Protein AF-A0A257LX05-F1 (afdb_monomer)

Structure (mmCIF, N/CA/C/O backbone):
data_AF-A0A257LX05-F1
#
_entry.id   AF-A0A257LX05-F1
#
loop_
_atom_site.group_PDB
_atom_site.id
_atom_site.type_symbol
_atom_site.label_atom_id
_atom_site.label_alt_id
_atom_site.label_comp_id
_atom_site.label_asym_id
_atom_site.label_entity_id
_atom_site.label_seq_id
_atom_site.pdbx_PDB_ins_code
_atom_site.Cartn_x
_atom_site.Cartn_y
_atom_site.Cartn_z
_atom_site.occupancy
_atom_site.B_iso_or_equiv
_atom_site.auth_seq_id
_atom_site.auth_comp_id
_atom_site.auth_asym_id
_atom_site.auth_atom_id
_atom_site.pdbx_PDB_model_num
ATOM 1 N N . MET A 1 1 ? 20.270 -50.613 29.663 1.00 41.19 1 MET A N 1
ATOM 2 C CA . MET A 1 1 ? 21.199 -49.608 30.219 1.00 41.19 1 MET A CA 1
ATOM 3 C C . MET A 1 1 ? 20.550 -48.246 30.084 1.00 41.19 1 MET A C 1
ATOM 5 O O . MET A 1 1 ? 20.185 -47.860 28.985 1.00 41.19 1 MET A O 1
ATOM 9 N N . LYS A 1 2 ? 20.303 -47.607 31.228 1.00 46.62 2 LYS A N 1
ATOM 10 C CA . LYS A 1 2 ? 19.736 -46.266 31.380 1.00 46.62 2 LYS A CA 1
ATOM 11 C C . LYS A 1 2 ? 20.895 -45.269 31.379 1.00 46.62 2 LYS A C 1
ATOM 13 O O . LYS A 1 2 ? 21.840 -45.522 32.116 1.00 46.62 2 LYS A O 1
ATOM 18 N N . ALA A 1 3 ? 20.802 -44.187 30.609 1.00 46.56 3 ALA A N 1
ATOM 19 C CA . ALA A 1 3 ? 21.342 -42.853 30.913 1.00 46.56 3 ALA A CA 1
ATOM 20 C C . ALA A 1 3 ? 21.437 -42.035 29.620 1.00 46.56 3 ALA A C 1
ATOM 22 O O . ALA A 1 3 ? 22.198 -42.409 28.731 1.00 46.56 3 ALA A O 1
ATOM 23 N N . ARG A 1 4 ? 20.679 -40.932 29.562 1.00 47.31 4 ARG A N 1
ATOM 24 C CA . ARG A 1 4 ? 20.999 -39.620 28.948 1.00 47.31 4 ARG A CA 1
ATOM 25 C C . ARG A 1 4 ? 19.703 -38.841 28.694 1.00 47.31 4 ARG A C 1
ATOM 27 O O . ARG A 1 4 ? 19.343 -38.513 27.576 1.00 47.31 4 ARG A O 1
ATOM 34 N N . ALA A 1 5 ? 18.994 -38.578 29.785 1.00 49.16 5 ALA A N 1
ATOM 35 C CA . ALA A 1 5 ? 18.193 -37.373 29.947 1.00 49.16 5 ALA A CA 1
ATOM 36 C C . ALA A 1 5 ? 18.991 -36.480 30.909 1.00 49.16 5 ALA A C 1
ATOM 38 O O . ALA A 1 5 ? 19.731 -37.027 31.726 1.00 49.16 5 ALA A O 1
ATOM 39 N N . ILE A 1 6 ? 18.818 -35.160 30.843 1.00 51.47 6 ILE A N 1
ATOM 40 C CA . ILE A 1 6 ? 19.570 -34.116 31.570 1.00 51.47 6 ILE A CA 1
ATOM 41 C C . ILE A 1 6 ? 20.786 -33.617 30.782 1.00 51.47 6 ILE A C 1
ATOM 43 O O . ILE A 1 6 ? 21.916 -33.993 31.059 1.00 51.47 6 ILE A O 1
ATOM 47 N N . THR A 1 7 ? 20.548 -32.754 29.797 1.00 48.00 7 THR A N 1
ATOM 48 C CA . THR A 1 7 ? 21.334 -31.538 29.508 1.00 48.00 7 THR A CA 1
ATOM 49 C C . THR A 1 7 ? 20.535 -30.784 28.450 1.00 48.00 7 THR A C 1
ATOM 51 O O . THR A 1 7 ? 20.463 -31.278 27.340 1.00 48.00 7 THR A O 1
ATOM 54 N N . PHE A 1 8 ? 19.852 -29.702 28.834 1.00 43.59 8 PHE A N 1
ATOM 55 C CA . PHE A 1 8 ? 19.376 -28.549 28.029 1.00 43.59 8 PHE A CA 1
ATOM 56 C C . PHE A 1 8 ? 18.190 -27.883 28.746 1.00 43.59 8 PHE A C 1
ATOM 58 O O . PHE A 1 8 ? 17.107 -27.689 28.211 1.00 43.59 8 PHE A O 1
ATOM 65 N N . LEU A 1 9 ? 18.411 -27.557 30.021 1.00 43.50 9 LEU A N 1
ATOM 66 C CA . LEU A 1 9 ? 17.501 -26.777 30.858 1.00 43.50 9 LEU A CA 1
ATOM 67 C C . LEU A 1 9 ? 18.277 -25.534 31.310 1.00 43.50 9 LEU A C 1
ATOM 69 O O . LEU A 1 9 ? 18.550 -25.361 32.487 1.00 43.50 9 LEU A O 1
ATOM 73 N N . PHE A 1 10 ? 18.769 -24.754 30.342 1.00 46.12 10 PHE A N 1
ATOM 74 C CA . PHE A 1 10 ? 19.542 -23.527 30.571 1.00 46.12 10 PHE A CA 1
ATOM 75 C C . PHE A 1 10 ? 19.478 -22.610 29.339 1.00 46.12 10 PHE A C 1
ATOM 77 O O . PHE A 1 10 ? 20.473 -22.380 28.659 1.00 46.12 10 PHE A O 1
ATOM 84 N N . THR A 1 11 ? 18.291 -22.099 29.009 1.00 44.84 11 THR A N 1
ATOM 85 C CA . THR A 1 11 ? 18.150 -20.869 28.200 1.00 44.84 11 THR A CA 1
ATOM 86 C C . THR A 1 11 ? 16.766 -20.261 28.419 1.00 44.84 11 THR A C 1
ATOM 88 O O . THR A 1 11 ? 15.932 -20.175 27.530 1.00 44.84 11 THR A O 1
ATOM 91 N N . LEU A 1 12 ? 16.496 -19.871 29.664 1.00 49.12 12 LEU A N 1
ATOM 92 C CA . LEU A 1 12 ? 15.326 -19.080 30.027 1.00 49.12 12 LEU A CA 1
ATOM 93 C C . LEU A 1 12 ? 15.827 -17.883 30.832 1.00 49.12 12 LEU A C 1
ATOM 95 O O . LEU A 1 12 ? 15.975 -17.977 32.045 1.00 49.12 12 LEU A O 1
ATOM 99 N N . LEU A 1 13 ? 16.159 -16.789 30.139 1.00 46.22 13 LEU A N 1
ATOM 100 C CA . LEU A 1 13 ? 16.220 -15.451 30.735 1.00 46.22 13 LEU A CA 1
ATOM 101 C C . LEU A 1 13 ? 16.213 -14.354 29.651 1.00 46.22 13 LEU A C 1
ATOM 103 O O . LEU A 1 13 ? 17.131 -13.546 29.552 1.00 46.22 13 LEU A O 1
ATOM 107 N N . ILE A 1 14 ? 15.170 -14.317 28.814 1.00 50.59 14 ILE A N 1
ATOM 108 C CA . ILE A 1 14 ? 14.861 -13.092 28.063 1.00 50.59 14 ILE A CA 1
ATOM 109 C C . ILE A 1 14 ? 14.127 -12.179 29.039 1.00 50.59 14 ILE A C 1
ATOM 111 O O . ILE A 1 14 ? 13.041 -12.498 29.521 1.00 50.59 14 ILE A O 1
ATOM 115 N N . ALA A 1 15 ? 14.793 -11.088 29.403 1.00 51.81 15 ALA A N 1
ATOM 116 C CA . ALA A 1 15 ? 14.323 -10.109 30.360 1.00 51.81 15 ALA A CA 1
ATOM 117 C C . ALA A 1 15 ? 12.936 -9.585 29.963 1.00 51.81 15 ALA A C 1
ATOM 119 O O . ALA A 1 15 ? 12.786 -8.853 28.987 1.00 51.81 15 ALA A O 1
ATOM 120 N N . ALA A 1 16 ? 11.924 -9.928 30.759 1.00 51.75 16 ALA A N 1
ATOM 121 C CA . ALA A 1 16 ? 10.669 -9.199 30.793 1.00 51.75 16 ALA A CA 1
ATOM 122 C C . ALA A 1 16 ? 10.966 -7.805 31.357 1.00 51.75 16 ALA A C 1
ATOM 124 O O . ALA A 1 16 ? 10.865 -7.574 32.561 1.00 51.75 16 ALA A O 1
ATOM 125 N N . VAL A 1 17 ? 11.403 -6.881 30.500 1.00 60.38 17 VAL A N 1
ATOM 126 C CA . VAL A 1 17 ? 11.448 -5.466 30.862 1.00 60.38 17 VAL A CA 1
ATOM 127 C C . VAL A 1 17 ? 9.990 -5.046 31.038 1.00 60.38 17 VAL A C 1
ATOM 129 O O . VAL A 1 17 ? 9.225 -5.101 30.071 1.00 60.38 17 VAL A O 1
ATOM 132 N N . PRO A 1 18 ? 9.550 -4.688 32.256 1.00 70.38 18 PRO A N 1
ATOM 133 C CA . PRO A 1 18 ? 8.169 -4.299 32.470 1.00 70.38 18 PRO A CA 1
ATOM 134 C C . PRO A 1 18 ? 7.881 -3.086 31.586 1.00 70.38 18 PRO A C 1
ATOM 136 O O . PRO A 1 18 ? 8.592 -2.086 31.659 1.00 70.38 18 PRO A O 1
ATOM 139 N N . LEU A 1 19 ? 6.832 -3.165 30.762 1.00 59.72 19 LEU A N 1
ATOM 140 C CA . LEU A 1 19 ? 6.415 -2.109 29.827 1.00 59.72 19 LEU A CA 1
ATOM 141 C C . LEU A 1 19 ? 6.345 -0.718 30.489 1.00 59.72 19 LEU A C 1
ATOM 143 O O . LEU A 1 19 ? 6.595 0.288 29.834 1.00 59.72 19 LEU A O 1
ATOM 147 N N . GLY A 1 20 ? 6.098 -0.643 31.801 1.00 62.69 20 GLY A N 1
ATOM 148 C CA . GLY A 1 20 ? 6.140 0.607 32.566 1.00 62.69 20 GLY A CA 1
ATOM 149 C C . GLY A 1 20 ? 7.498 1.330 32.575 1.00 62.69 20 GLY A C 1
ATOM 150 O O . GLY A 1 20 ? 7.516 2.556 32.674 1.00 62.69 20 GLY A O 1
ATOM 151 N N . LEU A 1 21 ? 8.627 0.622 32.430 1.00 64.56 21 LEU A N 1
ATOM 152 C CA . LEU A 1 21 ? 9.955 1.245 32.346 1.00 64.56 21 LEU A CA 1
ATOM 153 C C . LEU A 1 21 ? 10.157 1.967 31.004 1.00 64.56 21 LEU A C 1
ATOM 155 O O . LEU A 1 21 ? 10.618 3.107 30.990 1.00 64.56 21 LEU A O 1
ATOM 159 N N . LEU A 1 22 ? 9.712 1.353 29.900 1.00 61.72 22 LEU A N 1
ATOM 160 C CA . LEU A 1 22 ? 9.780 1.936 28.551 1.00 61.72 22 LEU A CA 1
ATOM 161 C C . LEU A 1 22 ? 8.964 3.236 28.437 1.00 61.72 22 LEU A C 1
ATOM 163 O O . LEU A 1 22 ? 9.378 4.185 27.771 1.00 61.72 22 LEU A O 1
ATOM 167 N N . TRP A 1 23 ? 7.828 3.325 29.133 1.00 63.41 23 TRP A N 1
ATOM 168 C CA . TRP A 1 23 ? 7.015 4.546 29.162 1.00 63.41 23 TRP A CA 1
ATOM 169 C C . TRP A 1 23 ? 7.687 5.701 29.915 1.00 63.41 23 TRP A C 1
ATOM 171 O O . TRP A 1 23 ? 7.547 6.863 29.523 1.00 63.41 23 TRP A O 1
ATOM 181 N N . LYS A 1 24 ? 8.453 5.399 30.970 1.00 72.56 24 LYS A N 1
ATOM 182 C CA . LYS A 1 24 ? 9.144 6.414 31.778 1.00 72.56 24 LYS A CA 1
ATOM 183 C C . LYS A 1 24 ? 10.315 7.047 31.021 1.00 72.56 24 LYS A C 1
ATOM 185 O O . LYS A 1 24 ? 10.507 8.260 31.101 1.00 72.56 24 LYS A O 1
ATOM 190 N N . GLU A 1 25 ? 11.049 6.255 30.242 1.00 74.81 25 GLU A N 1
ATOM 191 C CA . GLU A 1 25 ? 12.141 6.758 29.400 1.00 74.81 25 GLU A CA 1
ATOM 192 C C . GLU A 1 25 ? 11.621 7.660 28.274 1.00 74.81 25 GLU A C 1
ATOM 194 O O . GLU A 1 25 ? 12.142 8.761 28.077 1.00 74.81 25 GLU A O 1
ATOM 199 N N . ASN A 1 26 ? 10.526 7.271 27.613 1.00 75.44 26 ASN A N 1
ATOM 200 C CA . ASN A 1 26 ? 9.935 8.052 26.522 1.00 75.44 26 ASN A CA 1
ATOM 201 C C . ASN A 1 26 ? 9.432 9.436 26.991 1.00 75.44 26 ASN A C 1
ATOM 203 O O . ASN A 1 26 ? 9.623 10.446 26.310 1.00 75.44 26 ASN A O 1
ATOM 207 N N . ALA A 1 27 ? 8.864 9.518 28.199 1.00 79.19 27 ALA A N 1
ATOM 208 C CA . ALA A 1 27 ? 8.468 10.793 28.799 1.00 79.19 27 ALA A CA 1
ATOM 209 C C . ALA A 1 27 ? 9.674 11.716 29.065 1.00 79.19 27 ALA A C 1
ATOM 211 O O . ALA A 1 27 ? 9.603 12.920 28.808 1.00 79.19 27 ALA A O 1
ATOM 212 N N . SER A 1 28 ? 10.798 11.156 29.528 1.00 85.00 28 SER A N 1
ATOM 213 C CA . SER A 1 28 ? 12.017 11.930 29.793 1.00 85.00 28 SER A CA 1
ATOM 214 C C . SER A 1 28 ? 12.667 12.473 28.516 1.00 85.00 28 SER A C 1
ATOM 216 O O . SER A 1 28 ? 13.067 13.637 28.487 1.00 85.00 28 SER A O 1
ATOM 218 N N . LEU A 1 29 ? 12.690 11.687 27.434 1.00 79.00 29 LEU A N 1
ATOM 219 C CA . LEU A 1 29 ? 13.205 12.119 26.130 1.00 79.00 29 LEU A CA 1
ATOM 220 C C . LEU A 1 29 ? 12.383 13.279 25.557 1.00 79.00 29 LEU A C 1
ATOM 222 O O . LEU A 1 29 ? 12.945 14.260 25.072 1.00 79.00 29 LEU A O 1
ATOM 226 N N . ARG A 1 30 ? 11.051 13.227 25.687 1.00 78.12 30 ARG A N 1
ATOM 227 C CA . ARG A 1 30 ? 10.165 14.331 25.277 1.00 78.12 30 ARG A CA 1
ATOM 228 C C . ARG A 1 30 ? 10.415 15.607 26.086 1.00 78.12 30 ARG A C 1
ATOM 230 O O . ARG A 1 30 ? 10.437 16.691 25.508 1.00 78.12 30 ARG A O 1
ATOM 237 N N . ALA A 1 31 ? 10.648 15.487 27.394 1.00 80.31 31 ALA A N 1
ATOM 238 C CA . ALA A 1 31 ? 10.991 16.628 28.244 1.00 80.31 31 ALA A CA 1
ATOM 239 C C . ALA A 1 31 ? 12.359 17.235 27.879 1.00 80.31 31 ALA A C 1
ATOM 241 O O . ALA A 1 31 ? 12.496 18.458 27.836 1.00 80.31 31 ALA A O 1
ATOM 242 N N . GLN A 1 32 ? 13.351 16.401 27.546 1.00 82.75 32 GLN A N 1
ATOM 243 C CA . GLN A 1 32 ? 14.664 16.864 27.087 1.00 82.75 32 GLN A CA 1
ATOM 244 C C . GLN A 1 32 ? 14.572 17.609 25.751 1.00 82.75 32 GLN A C 1
ATOM 246 O O . GLN A 1 32 ? 15.101 18.714 25.646 1.00 82.75 32 GLN A O 1
ATOM 251 N N . ILE A 1 33 ? 13.842 17.074 24.767 1.00 76.62 33 ILE A N 1
ATOM 252 C CA . ILE A 1 33 ? 13.625 17.739 23.470 1.00 76.62 33 ILE A CA 1
ATOM 253 C C . ILE A 1 33 ? 12.929 19.093 23.660 1.00 76.62 33 ILE A C 1
ATOM 255 O O . ILE A 1 33 ? 13.368 20.097 23.098 1.00 76.62 33 ILE A O 1
ATOM 259 N N . ALA A 1 34 ? 11.894 19.155 24.506 1.00 75.81 34 ALA A N 1
ATOM 260 C CA . ALA A 1 34 ? 11.223 20.412 24.828 1.00 75.81 34 ALA A CA 1
ATOM 261 C C . ALA A 1 34 ? 12.198 21.424 25.459 1.00 75.81 34 ALA A C 1
ATOM 263 O O . ALA A 1 34 ? 12.266 22.569 25.017 1.00 75.81 34 ALA A O 1
ATOM 264 N N . SER A 1 35 ? 13.023 20.999 26.421 1.00 78.00 35 SER A N 1
ATOM 265 C CA . SER A 1 35 ? 14.010 21.881 27.060 1.00 78.00 35 SER A CA 1
ATOM 266 C C . SER A 1 35 ? 15.105 22.376 26.104 1.00 78.00 35 SER A C 1
ATOM 268 O O . SER A 1 35 ? 15.512 23.531 26.194 1.00 78.00 35 SER A O 1
ATOM 270 N N . GLN A 1 36 ? 15.531 21.551 25.140 1.00 79.12 36 GLN A N 1
ATOM 271 C CA . GLN A 1 36 ? 16.500 21.952 24.116 1.00 79.12 36 GLN A CA 1
ATOM 272 C C . GLN A 1 36 ? 15.895 22.946 23.118 1.00 79.12 36 GLN A C 1
ATOM 274 O O . GLN A 1 36 ? 16.575 23.882 22.708 1.00 79.12 36 GLN A O 1
ATOM 279 N N . SER A 1 37 ? 14.606 22.803 22.784 1.00 67.31 37 SER A N 1
ATOM 280 C CA . SER A 1 37 ? 13.905 23.762 21.918 1.00 67.31 37 SER A CA 1
ATOM 281 C C 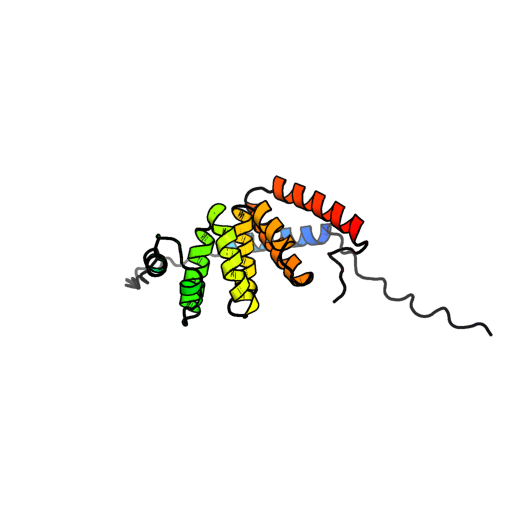. SER A 1 37 ? 13.731 25.146 22.561 1.00 67.31 37 SER A C 1
ATOM 283 O O . SER A 1 37 ? 13.698 26.150 21.856 1.00 67.31 37 SER A O 1
ATOM 285 N N . LEU A 1 38 ? 13.686 25.212 23.897 1.00 64.75 38 LEU A N 1
ATOM 286 C CA . LEU A 1 38 ? 13.594 26.455 24.671 1.00 64.75 38 LEU A CA 1
ATOM 287 C C . LEU A 1 38 ? 14.956 27.123 24.931 1.00 64.75 38 LEU A C 1
ATOM 289 O O . LEU A 1 38 ? 14.995 28.302 25.272 1.00 64.75 38 LEU A O 1
ATOM 293 N N . ALA A 1 39 ? 16.065 26.395 24.766 1.00 60.97 39 ALA A N 1
ATOM 294 C CA . ALA A 1 39 ? 17.419 26.898 25.007 1.00 60.97 39 ALA A CA 1
ATOM 295 C C . ALA A 1 39 ? 18.082 27.527 23.767 1.00 60.97 39 ALA A C 1
ATOM 297 O O . ALA A 1 39 ? 19.205 28.019 23.868 1.00 60.97 39 ALA A O 1
ATOM 298 N N . ALA A 1 40 ? 17.417 27.532 22.608 1.00 60.53 40 ALA A N 1
ATOM 299 C CA . ALA A 1 40 ? 17.899 28.248 21.431 1.00 60.53 40 ALA A CA 1
ATOM 300 C C . ALA A 1 40 ? 17.569 29.751 21.567 1.00 60.53 40 ALA A C 1
ATOM 302 O O . ALA A 1 40 ? 16.392 30.118 21.516 1.00 60.53 40 ALA A O 1
ATOM 303 N N . PRO A 1 41 ? 18.560 30.647 21.746 1.00 58.59 41 PRO A N 1
ATOM 304 C CA . PRO A 1 41 ? 18.289 32.077 21.777 1.00 58.59 41 PRO A CA 1
ATOM 305 C C . PRO A 1 41 ? 17.795 32.549 20.397 1.00 58.59 41 PRO A C 1
ATOM 307 O O . PRO A 1 41 ? 18.370 32.157 19.377 1.00 58.59 41 PRO A O 1
ATOM 310 N N . PRO A 1 42 ? 16.784 33.435 20.322 1.00 56.25 42 PRO A N 1
ATOM 311 C CA . PRO A 1 42 ? 16.452 34.141 19.091 1.00 56.25 42 PRO A CA 1
ATOM 312 C C . PRO A 1 42 ? 17.568 35.153 18.805 1.00 56.25 42 PRO A C 1
ATOM 314 O O . PRO A 1 42 ? 17.516 36.313 19.202 1.00 56.25 42 PRO A O 1
ATOM 317 N N . SER A 1 43 ? 18.647 34.706 18.1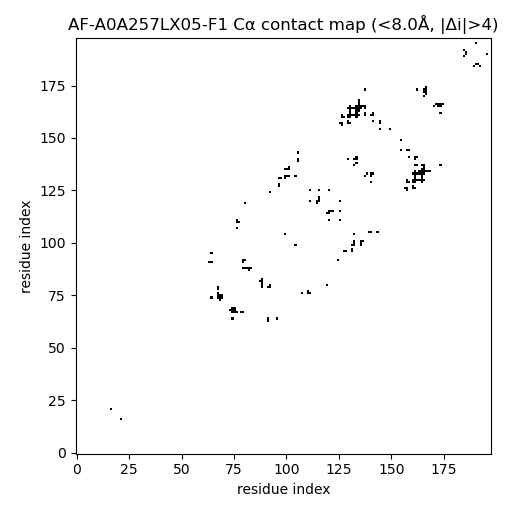74 1.00 54.47 43 SER A N 1
ATOM 318 C CA . SER A 1 43 ? 19.762 35.566 17.781 1.00 54.47 43 SER A CA 1
ATOM 319 C C . SER A 1 43 ? 20.260 35.165 16.405 1.00 54.47 43 SER A C 1
ATOM 321 O O . SER A 1 43 ? 21.149 34.334 16.275 1.00 54.47 43 SER A O 1
ATOM 323 N N . ALA A 1 44 ? 19.615 35.748 15.392 1.00 54.53 44 ALA A N 1
ATOM 324 C CA . ALA A 1 44 ? 20.230 36.376 14.216 1.00 54.53 44 ALA A CA 1
ATOM 325 C C . ALA A 1 44 ? 19.189 36.477 13.089 1.00 54.53 44 ALA A C 1
ATOM 327 O O . ALA A 1 44 ? 19.272 35.806 12.063 1.00 54.53 44 ALA A O 1
ATOM 328 N N . VAL A 1 45 ? 18.203 37.360 13.270 1.00 55.16 45 VAL A N 1
ATOM 329 C CA . VAL A 1 45 ? 17.516 37.986 12.133 1.00 55.16 45 VAL A CA 1
ATOM 330 C C . VAL A 1 45 ? 18.508 38.994 11.550 1.00 55.16 45 VAL A C 1
ATOM 332 O O . VAL A 1 45 ? 18.516 40.164 11.917 1.00 55.16 45 VAL A O 1
ATOM 335 N N . GLY A 1 46 ? 19.425 38.491 10.725 1.00 48.94 46 GLY A N 1
ATOM 336 C CA . GLY A 1 46 ? 20.342 39.277 9.910 1.00 48.94 46 GLY A CA 1
ATOM 337 C C . GLY A 1 46 ? 19.810 39.373 8.483 1.00 48.94 46 GLY A C 1
ATOM 338 O O . GLY A 1 46 ? 19.850 38.403 7.736 1.00 48.94 46 GLY A O 1
ATOM 339 N N . GLU A 1 47 ? 19.247 40.534 8.161 1.00 44.75 47 GLU A N 1
ATOM 340 C CA . GLU A 1 47 ? 19.480 41.294 6.926 1.00 44.75 47 GLU A CA 1
ATOM 341 C C . GLU A 1 47 ? 19.629 40.534 5.581 1.00 44.75 47 GLU A C 1
ATOM 343 O O . GLU A 1 47 ? 20.680 40.025 5.202 1.00 44.75 47 GLU A O 1
ATOM 348 N N . THR A 1 48 ? 18.524 40.532 4.825 1.00 52.66 48 THR A N 1
ATOM 349 C CA . THR A 1 48 ? 18.436 40.894 3.391 1.00 52.66 48 THR A CA 1
ATOM 350 C C . THR A 1 48 ? 19.533 40.418 2.424 1.00 52.66 48 THR A C 1
ATOM 352 O O . THR A 1 48 ? 20.004 41.167 1.568 1.00 52.66 48 THR A O 1
ATOM 355 N N . ALA A 1 49 ? 19.813 39.117 2.382 1.00 45.94 49 ALA A N 1
ATOM 356 C CA . ALA A 1 49 ? 20.305 38.523 1.141 1.00 45.94 49 ALA A CA 1
ATOM 357 C C . ALA A 1 49 ? 19.129 38.377 0.163 1.00 45.94 49 ALA A C 1
ATOM 359 O O . ALA A 1 49 ? 18.286 37.489 0.302 1.00 45.94 49 ALA A O 1
ATOM 360 N N . LYS A 1 50 ? 19.081 39.261 -0.840 1.00 52.00 50 LYS A N 1
ATOM 361 C CA . LYS A 1 50 ? 18.259 39.174 -2.058 1.00 52.00 50 LYS A CA 1
ATOM 362 C C . LYS A 1 50 ? 18.675 37.928 -2.856 1.00 52.00 50 LYS A C 1
ATOM 364 O O . LYS A 1 50 ? 19.307 38.004 -3.900 1.00 52.00 50 LYS A O 1
ATOM 369 N N . SER A 1 51 ? 18.393 36.759 -2.294 1.00 48.22 51 SER A N 1
ATOM 370 C CA . SER A 1 51 ? 18.611 35.457 -2.895 1.00 48.22 51 SER A CA 1
ATOM 371 C C . SER A 1 51 ? 17.460 35.229 -3.858 1.00 48.22 51 SER A C 1
ATOM 373 O O . SER A 1 51 ? 16.401 34.721 -3.485 1.00 48.22 51 SER A O 1
ATOM 375 N N . ASP A 1 52 ? 17.698 35.599 -5.110 1.00 50.88 52 ASP A N 1
ATOM 376 C CA . ASP A 1 52 ? 16.891 35.255 -6.276 1.00 50.88 52 ASP A CA 1
ATOM 377 C C . ASP A 1 52 ? 16.996 33.743 -6.578 1.00 50.88 52 ASP A C 1
ATOM 379 O O . ASP A 1 52 ? 17.271 33.297 -7.684 1.00 50.88 52 ASP A O 1
ATOM 383 N N . ARG A 1 53 ? 16.780 32.907 -5.554 1.00 49.50 53 ARG A N 1
ATOM 384 C CA . ARG A 1 53 ? 16.560 31.462 -5.671 1.00 49.50 53 ARG A CA 1
ATOM 385 C C . ARG A 1 53 ? 15.080 31.187 -5.907 1.00 49.50 53 ARG A C 1
ATOM 387 O O . ARG A 1 53 ? 14.521 30.233 -5.378 1.00 49.50 53 ARG A O 1
ATOM 394 N N . ARG A 1 54 ? 14.456 31.963 -6.797 1.00 47.34 54 ARG A N 1
ATOM 395 C CA . ARG A 1 54 ? 13.349 31.453 -7.611 1.00 47.34 54 ARG A CA 1
ATOM 396 C C . ARG A 1 54 ? 13.926 30.535 -8.693 1.00 47.34 54 ARG A C 1
ATOM 398 O O . ARG A 1 54 ? 13.647 30.675 -9.875 1.00 47.34 54 ARG A O 1
ATOM 405 N N . GLY A 1 55 ? 14.670 29.516 -8.259 1.00 47.00 55 GLY A N 1
ATOM 406 C CA . GLY A 1 55 ? 14.619 28.222 -8.917 1.00 47.00 55 GLY A CA 1
ATOM 407 C C . GLY A 1 55 ? 13.227 27.681 -8.637 1.00 47.00 55 GLY A C 1
ATOM 408 O O . GLY A 1 55 ? 13.040 26.851 -7.754 1.00 47.00 55 GLY A O 1
ATOM 409 N N . SER A 1 56 ? 12.232 28.257 -9.315 1.00 47.41 56 SER A N 1
ATOM 410 C CA . SER A 1 56 ? 10.931 27.644 -9.484 1.00 47.41 56 SER A CA 1
ATOM 411 C C . SER A 1 56 ? 11.235 26.341 -10.193 1.00 47.41 56 SER A C 1
ATOM 413 O O . SER A 1 56 ? 11.305 26.328 -11.415 1.00 47.41 56 SER A O 1
ATOM 415 N N . PHE A 1 57 ? 11.505 25.273 -9.441 1.00 47.28 57 PHE A N 1
ATOM 416 C CA . PHE A 1 57 ? 11.374 23.934 -9.979 1.00 47.28 57 PHE A CA 1
ATOM 417 C C . PHE A 1 57 ? 9.937 23.896 -10.483 1.00 47.28 57 PHE A C 1
ATOM 419 O O . PHE A 1 57 ? 9.027 24.010 -9.653 1.00 47.28 57 PHE A O 1
ATOM 426 N N . PRO A 1 58 ? 9.705 23.889 -11.809 1.00 49.69 58 PRO A N 1
ATOM 427 C CA . PRO A 1 58 ? 8.358 23.768 -12.313 1.00 49.69 58 PRO A CA 1
ATOM 428 C C . PRO A 1 58 ? 7.924 22.396 -11.837 1.00 49.69 58 PRO A C 1
ATOM 430 O O . PRO A 1 58 ? 8.395 21.389 -12.349 1.00 49.69 58 PRO A O 1
ATOM 433 N N . VAL A 1 59 ? 7.134 22.342 -10.767 1.00 50.38 59 VAL A N 1
ATOM 434 C CA . VAL A 1 59 ? 6.552 21.080 -10.354 1.00 50.38 59 VAL A CA 1
ATOM 435 C C . VAL A 1 59 ? 5.549 20.791 -11.462 1.00 50.38 59 VAL A C 1
ATOM 437 O O . VAL A 1 59 ? 4.561 21.527 -11.548 1.00 50.38 59 VAL A O 1
ATOM 440 N N . PRO A 1 60 ? 5.782 19.815 -12.357 1.00 49.31 60 PRO A N 1
ATOM 441 C CA . PRO A 1 60 ? 4.880 19.558 -13.466 1.00 49.31 60 PRO A CA 1
ATOM 442 C C . PRO A 1 60 ? 3.727 18.748 -12.871 1.00 49.31 60 PRO A C 1
ATOM 444 O O . PRO A 1 60 ? 3.645 17.538 -13.011 1.00 49.31 60 PRO A O 1
ATOM 447 N N . ARG A 1 61 ? 2.908 19.383 -12.030 1.00 56.72 61 ARG A N 1
ATOM 448 C CA . ARG A 1 61 ? 2.145 18.660 -11.003 1.00 56.72 61 ARG A CA 1
ATOM 449 C C . ARG A 1 61 ? 0.854 18.031 -11.521 1.00 56.72 61 ARG A C 1
ATOM 451 O O . ARG A 1 61 ? 0.226 17.299 -10.773 1.00 56.72 61 ARG A O 1
ATOM 458 N N . ILE A 1 62 ? 0.454 18.312 -12.761 1.00 54.84 62 ILE A N 1
ATOM 459 C CA . ILE A 1 62 ? -0.811 17.816 -13.328 1.00 54.84 62 ILE A CA 1
ATOM 460 C C . ILE A 1 62 ? -0.633 17.287 -14.762 1.00 54.84 62 ILE A C 1
ATOM 462 O O . ILE A 1 62 ? -1.235 16.272 -15.107 1.00 54.84 62 ILE A O 1
ATOM 466 N N . ASP A 1 63 ? 0.264 17.869 -15.563 1.00 62.91 63 ASP A N 1
ATOM 467 C CA . ASP A 1 63 ? 0.448 17.446 -16.964 1.00 62.91 63 ASP A CA 1
ATOM 468 C C . ASP A 1 63 ? 1.147 16.087 -17.119 1.00 62.91 63 ASP A C 1
ATOM 470 O O . ASP A 1 63 ? 0.991 15.419 -18.140 1.00 62.91 63 ASP A O 1
ATOM 474 N N . LEU A 1 64 ? 1.876 15.637 -16.092 1.00 64.81 64 LEU A N 1
ATOM 475 C CA . LEU A 1 64 ? 2.601 14.365 -16.116 1.00 64.81 64 LEU A CA 1
ATOM 476 C C . LEU A 1 64 ? 1.663 13.160 -16.274 1.00 64.81 64 LEU A C 1
ATOM 478 O O . LEU A 1 64 ? 1.959 12.267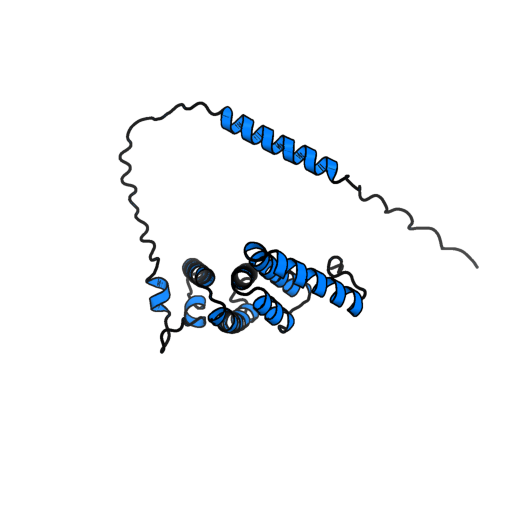 -17.056 1.00 64.81 64 LEU A O 1
ATOM 482 N N . LEU A 1 65 ? 0.507 13.148 -15.604 1.00 66.12 65 LEU A N 1
ATOM 483 C CA . LEU A 1 65 ? -0.475 12.065 -15.751 1.00 66.12 65 LEU A CA 1
ATOM 484 C C . LEU A 1 65 ? -1.260 12.155 -17.066 1.00 66.12 65 LEU A C 1
ATOM 486 O O . LEU A 1 65 ? -1.707 11.134 -17.586 1.00 66.12 65 LEU A O 1
ATOM 490 N N . ALA A 1 66 ? -1.430 13.362 -17.617 1.00 72.06 66 ALA A N 1
ATOM 491 C CA . ALA A 1 66 ? -2.169 13.565 -18.862 1.00 72.06 66 ALA A CA 1
ATOM 492 C C . ALA A 1 66 ? -1.484 12.881 -20.056 1.00 72.06 66 ALA A C 1
ATOM 494 O O . ALA A 1 66 ? -2.173 12.361 -20.931 1.00 72.06 66 ALA A O 1
ATOM 495 N N . ALA A 1 67 ? -0.149 12.811 -20.044 1.00 72.50 67 ALA A N 1
ATOM 496 C CA . ALA A 1 67 ? 0.643 12.105 -21.051 1.00 72.50 67 ALA A CA 1
ATOM 497 C C . ALA A 1 67 ? 0.433 10.577 -21.051 1.00 72.50 67 ALA A C 1
ATOM 499 O O . ALA A 1 67 ? 0.775 9.919 -22.029 1.00 72.50 67 ALA A O 1
ATOM 500 N N . HIS A 1 68 ? -0.141 10.021 -19.979 1.00 71.88 68 HIS A N 1
ATOM 501 C CA . HIS A 1 68 ? -0.334 8.583 -19.786 1.00 71.88 68 HIS A CA 1
ATOM 502 C C . HIS A 1 68 ? -1.812 8.160 -19.789 1.00 71.88 68 HIS A C 1
ATOM 504 O O . HIS A 1 68 ? -2.152 7.055 -19.363 1.00 71.88 68 HIS A O 1
ATOM 510 N N . LYS A 1 69 ? -2.720 9.020 -20.267 1.00 74.75 69 LYS A N 1
ATOM 511 C CA . LYS A 1 69 ? -4.114 8.628 -20.509 1.00 74.75 69 LYS A CA 1
ATOM 512 C C . LYS A 1 69 ? -4.212 7.806 -21.796 1.00 74.75 69 LYS A C 1
ATOM 514 O O . LYS A 1 69 ? -3.828 8.282 -22.859 1.00 74.75 69 LYS A O 1
ATOM 519 N N . GLY A 1 70 ? -4.735 6.585 -21.693 1.00 69.94 70 GLY A N 1
ATOM 520 C CA . GLY A 1 70 ? -5.029 5.726 -22.842 1.00 69.94 70 GLY A CA 1
ATOM 521 C C . GLY A 1 70 ? -6.281 6.163 -23.613 1.00 69.94 70 GLY A C 1
ATOM 522 O O . GLY A 1 70 ? -6.976 7.113 -23.230 1.00 69.94 70 GLY A O 1
ATOM 523 N N . GLU A 1 71 ? -6.596 5.441 -24.691 1.00 58.16 71 GLU A N 1
ATOM 524 C CA . GLU A 1 71 ? -7.866 5.590 -25.412 1.00 58.16 71 GLU A CA 1
ATOM 525 C C . GLU A 1 71 ? -9.032 5.340 -24.437 1.00 58.16 71 GLU A C 1
ATOM 527 O O . GLU A 1 71 ? -9.154 4.267 -23.855 1.00 58.16 71 GLU A O 1
ATOM 532 N N . GLY A 1 72 ? -9.850 6.367 -24.186 1.00 68.56 72 GLY A N 1
ATOM 533 C CA . GLY A 1 72 ? -10.921 6.332 -23.177 1.00 68.56 72 GLY A CA 1
ATOM 534 C C . GLY A 1 72 ? -10.628 7.104 -21.884 1.00 68.56 72 GLY A C 1
ATOM 535 O O . GLY A 1 72 ? -11.491 7.187 -21.016 1.00 68.56 72 GLY A O 1
ATOM 536 N N . GLY A 1 73 ? -9.448 7.719 -21.747 1.00 71.25 73 GLY A N 1
ATOM 537 C CA . GLY A 1 73 ? -9.130 8.628 -20.638 1.00 71.25 73 GLY A CA 1
ATOM 538 C C . GLY A 1 73 ? -8.770 7.945 -19.315 1.00 71.25 73 GLY A C 1
ATOM 539 O O . GLY A 1 73 ? -8.442 8.647 -18.353 1.00 71.25 73 GLY A O 1
ATOM 540 N N . ALA A 1 74 ? -8.789 6.610 -19.278 1.00 71.62 74 ALA A N 1
ATOM 541 C CA . ALA A 1 74 ? -8.245 5.816 -18.185 1.00 71.62 74 ALA A CA 1
ATOM 542 C C . ALA A 1 74 ? -6.713 5.923 -18.157 1.00 71.62 74 ALA A C 1
ATOM 544 O O . ALA A 1 74 ? -6.060 6.046 -19.197 1.00 71.62 74 ALA A O 1
ATOM 545 N N . ILE A 1 75 ? -6.137 5.899 -16.956 1.00 73.56 75 ILE A N 1
ATOM 546 C CA . ILE A 1 75 ? -4.685 5.917 -16.773 1.00 73.56 75 ILE A CA 1
ATOM 547 C C . ILE A 1 75 ? -4.120 4.583 -17.272 1.00 73.56 75 ILE A C 1
ATOM 549 O O . ILE A 1 75 ? -4.570 3.522 -16.845 1.00 73.56 75 ILE A O 1
ATOM 553 N N . ASN A 1 76 ? -3.144 4.636 -18.177 1.00 80.88 76 ASN A N 1
ATOM 554 C CA . ASN A 1 76 ? -2.459 3.455 -18.680 1.00 80.88 76 ASN A CA 1
ATOM 555 C C . ASN A 1 76 ? -1.273 3.099 -17.763 1.00 80.88 76 ASN A C 1
ATOM 557 O O . ASN A 1 76 ? -0.186 3.672 -17.896 1.00 80.88 76 ASN A O 1
ATOM 561 N N . TRP A 1 77 ? -1.503 2.152 -16.845 1.00 74.31 77 TRP A N 1
ATOM 562 C CA . TRP A 1 77 ? -0.546 1.682 -15.832 1.00 74.31 77 TRP A CA 1
ATOM 563 C C . TRP A 1 77 ? 0.804 1.279 -16.402 1.00 74.31 77 TRP A C 1
ATOM 565 O O . TRP A 1 77 ? 1.835 1.729 -15.900 1.00 74.31 77 TRP A O 1
ATOM 575 N N . SER A 1 78 ? 0.799 0.478 -17.468 1.00 77.06 78 SER A N 1
ATOM 576 C CA . SER A 1 78 ? 2.037 -0.026 -18.058 1.00 77.06 78 SER A CA 1
ATOM 577 C C . SER A 1 78 ? 2.905 1.125 -18.555 1.00 77.06 78 SER A C 1
ATOM 579 O O . SER A 1 78 ? 4.092 1.178 -18.257 1.00 77.06 78 SER A O 1
ATOM 581 N N . SER A 1 79 ? 2.297 2.132 -19.187 1.00 80.50 79 SER A N 1
ATOM 582 C CA . SER A 1 79 ? 3.040 3.267 -19.741 1.00 80.50 79 SER A CA 1
ATOM 583 C C . SER A 1 79 ? 3.724 4.152 -18.690 1.00 80.50 79 SER A C 1
ATOM 585 O O . SER A 1 79 ? 4.762 4.740 -18.980 1.00 80.50 79 SER A O 1
ATOM 587 N N . ILE A 1 80 ? 3.155 4.276 -17.484 1.00 79.50 80 ILE A N 1
ATOM 588 C CA . ILE A 1 80 ? 3.746 5.060 -16.384 1.00 79.50 80 ILE A CA 1
ATOM 589 C C . ILE A 1 80 ? 4.970 4.345 -15.817 1.00 79.50 80 ILE A C 1
ATOM 591 O O . ILE A 1 80 ? 5.963 4.967 -15.439 1.00 79.50 80 ILE A O 1
ATOM 595 N N . LEU A 1 81 ? 4.868 3.026 -15.718 1.00 77.25 81 LEU A N 1
ATOM 596 C CA . LEU A 1 81 ? 5.815 2.207 -14.983 1.00 77.25 81 LEU A CA 1
ATOM 597 C C . LEU A 1 81 ? 6.932 1.660 -15.881 1.00 77.25 81 LEU A C 1
ATOM 599 O O . LEU A 1 81 ? 7.978 1.258 -15.380 1.00 77.25 81 LEU A O 1
ATOM 603 N N . GLU A 1 82 ? 6.760 1.731 -17.199 1.00 84.25 82 GLU A N 1
ATOM 604 C CA . GLU A 1 82 ? 7.803 1.502 -18.204 1.00 84.25 82 GLU A CA 1
ATOM 605 C C . GLU A 1 82 ? 8.718 2.724 -18.417 1.00 84.25 82 GLU A C 1
ATOM 607 O O . GLU A 1 82 ? 9.600 2.690 -19.279 1.00 84.25 82 GLU A O 1
ATOM 612 N N . ASP A 1 83 ? 8.553 3.802 -17.637 1.00 86.88 83 ASP A N 1
ATOM 613 C CA . ASP A 1 83 ? 9.439 4.961 -17.723 1.00 86.88 83 ASP A CA 1
ATOM 614 C C . ASP A 1 83 ? 10.891 4.563 -17.368 1.00 86.88 83 ASP A C 1
ATOM 616 O O . ASP A 1 83 ? 11.145 4.031 -16.272 1.00 86.88 83 ASP A O 1
ATOM 620 N N . PRO A 1 84 ? 11.857 4.790 -18.285 1.00 87.88 84 PRO A N 1
ATOM 621 C CA . PRO A 1 84 ? 13.246 4.400 -18.078 1.00 87.88 84 PRO A CA 1
ATOM 622 C C . PRO A 1 84 ? 13.939 5.239 -16.999 1.00 87.88 84 PRO A C 1
ATOM 624 O O . PRO A 1 84 ? 14.954 4.797 -16.457 1.00 87.88 84 PRO A O 1
ATOM 627 N N . ASP A 1 85 ? 13.424 6.430 -16.679 1.00 88.56 85 ASP A N 1
ATOM 628 C CA . ASP A 1 85 ? 13.945 7.261 -15.600 1.00 88.56 85 ASP A CA 1
ATOM 629 C C . ASP A 1 85 ? 13.303 6.844 -14.260 1.00 88.56 85 ASP A C 1
ATOM 631 O O . ASP A 1 85 ? 12.116 7.102 -14.025 1.00 88.56 85 ASP A O 1
ATOM 635 N N . PRO A 1 86 ? 14.069 6.235 -13.330 1.00 87.00 86 PRO A N 1
ATOM 636 C CA . PRO A 1 86 ? 13.529 5.761 -12.059 1.00 87.00 86 PRO A CA 1
ATOM 637 C C . PRO A 1 86 ? 12.978 6.892 -11.179 1.00 87.00 86 PRO A C 1
ATOM 639 O O . PRO A 1 86 ? 12.053 6.660 -10.402 1.00 87.00 86 PRO A O 1
ATOM 642 N N . VAL A 1 87 ? 13.504 8.117 -11.296 1.00 89.81 87 VAL A N 1
ATOM 643 C CA . VAL A 1 87 ? 13.022 9.267 -10.516 1.00 89.81 87 VAL A CA 1
ATOM 644 C C . VAL A 1 87 ? 11.656 9.707 -11.028 1.00 89.81 87 VAL A C 1
ATOM 646 O O . VAL A 1 87 ? 10.734 9.938 -10.240 1.00 89.81 87 VAL A O 1
ATOM 649 N N . ARG A 1 88 ? 11.505 9.790 -12.354 1.00 88.56 88 ARG A N 1
ATOM 650 C CA . ARG A 1 88 ? 10.232 10.137 -12.988 1.00 88.56 88 ARG A CA 1
ATOM 651 C C . ARG A 1 88 ? 9.178 9.060 -12.739 1.00 88.56 88 ARG A C 1
ATOM 653 O O . ARG A 1 88 ? 8.063 9.406 -12.347 1.00 88.56 88 ARG A O 1
ATOM 660 N N . ARG A 1 89 ? 9.544 7.781 -12.874 1.00 90.75 89 ARG A N 1
ATOM 661 C CA . ARG A 1 89 ? 8.669 6.640 -12.570 1.00 90.75 89 ARG A CA 1
ATOM 662 C C . ARG A 1 89 ? 8.131 6.698 -11.143 1.00 90.75 89 ARG A C 1
ATOM 664 O O . ARG A 1 89 ? 6.918 6.655 -10.953 1.00 90.75 89 ARG A O 1
ATOM 671 N N . ALA A 1 90 ? 9.007 6.872 -10.151 1.00 90.88 90 ALA A N 1
ATOM 672 C CA . ALA A 1 90 ? 8.599 6.974 -8.750 1.00 90.88 90 ALA A CA 1
ATOM 673 C C . ALA A 1 90 ? 7.647 8.164 -8.521 1.00 90.88 90 ALA A C 1
ATOM 675 O O . ALA A 1 90 ? 6.623 8.033 -7.852 1.00 90.88 90 ALA A O 1
ATOM 676 N N . GLY A 1 91 ? 7.938 9.328 -9.113 1.00 91.44 91 GLY A N 1
ATOM 677 C CA . GLY A 1 91 ? 7.064 10.501 -9.029 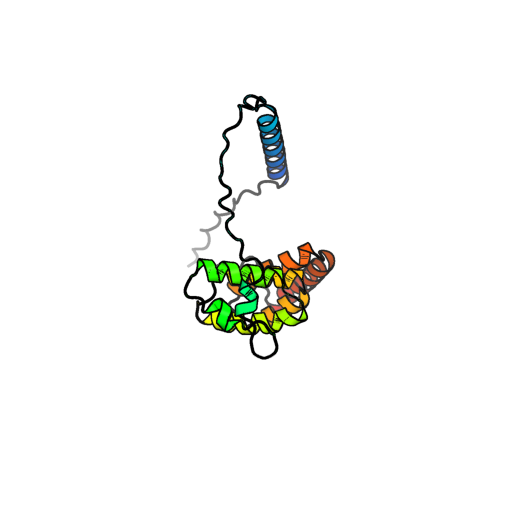1.00 91.44 91 GLY A CA 1
ATOM 678 C C . GLY A 1 91 ? 5.665 10.250 -9.601 1.00 91.44 91 GLY A C 1
ATOM 679 O O . GLY A 1 91 ? 4.666 10.617 -8.974 1.00 91.44 91 GLY A O 1
ATOM 680 N N . LEU A 1 92 ? 5.582 9.592 -10.759 1.00 89.56 92 LEU A N 1
ATOM 681 C CA . LEU A 1 92 ? 4.311 9.201 -11.368 1.00 89.56 92 LEU A CA 1
ATOM 682 C C . LEU A 1 92 ? 3.565 8.170 -10.512 1.00 89.56 92 LEU A C 1
ATOM 684 O O . LEU A 1 92 ? 2.368 8.341 -10.284 1.00 89.56 92 LEU A O 1
ATOM 688 N N . PHE A 1 93 ? 4.269 7.169 -9.978 1.00 93.12 93 PHE A N 1
ATOM 689 C CA . PHE A 1 93 ? 3.712 6.171 -9.065 1.00 93.12 93 PHE A CA 1
ATOM 690 C C . PHE A 1 93 ? 3.052 6.829 -7.842 1.00 93.12 93 PHE A C 1
ATOM 692 O O . PHE A 1 93 ? 1.872 6.609 -7.586 1.00 93.12 93 PHE A O 1
ATOM 699 N N . TYR A 1 94 ? 3.749 7.715 -7.123 1.00 93.25 94 TYR A N 1
ATOM 700 C CA . TYR A 1 94 ? 3.171 8.378 -5.943 1.00 93.25 94 TYR A CA 1
ATOM 701 C C . TYR A 1 94 ? 2.059 9.371 -6.291 1.00 93.25 94 TYR A C 1
ATOM 703 O O . TYR A 1 94 ? 1.082 9.508 -5.547 1.00 93.25 94 TYR A O 1
ATOM 711 N N . THR A 1 95 ? 2.170 10.054 -7.432 1.00 90.50 95 THR A N 1
ATOM 712 C CA . THR A 1 95 ? 1.080 10.905 -7.927 1.00 90.50 95 THR A CA 1
ATOM 713 C C . THR A 1 95 ? -0.160 10.059 -8.192 1.00 90.50 95 THR A C 1
ATOM 715 O O . THR A 1 95 ? -1.260 10.456 -7.820 1.00 90.50 95 THR A O 1
ATOM 718 N N . PHE A 1 96 ? -0.000 8.866 -8.753 1.00 90.44 96 PHE A N 1
ATOM 719 C CA . PHE A 1 96 ? -1.114 7.953 -8.923 1.00 90.44 96 PHE A CA 1
ATOM 720 C C . PHE A 1 96 ? -1.688 7.485 -7.584 1.00 90.44 96 PHE A C 1
ATOM 722 O O . PHE A 1 96 ? -2.875 7.666 -7.337 1.00 90.44 96 PHE A O 1
ATOM 729 N N . VAL A 1 97 ? -0.855 6.906 -6.722 1.00 94.25 97 VAL A N 1
ATOM 730 C CA . VAL A 1 97 ? -1.288 6.307 -5.455 1.00 94.25 97 VAL A CA 1
ATOM 731 C C . VAL A 1 97 ? -2.029 7.326 -4.576 1.00 94.25 97 VAL A C 1
ATOM 733 O O . VAL A 1 97 ? -2.954 6.970 -3.851 1.00 94.25 97 VAL A O 1
ATOM 736 N N . SER A 1 98 ? -1.692 8.617 -4.683 1.00 93.06 98 SER A N 1
ATOM 737 C CA . SER A 1 98 ? -2.415 9.702 -4.001 1.00 93.06 98 SER A CA 1
ATOM 738 C C . SER A 1 98 ? -3.789 10.061 -4.595 1.00 93.06 98 SER A C 1
ATOM 740 O O . SER A 1 98 ? -4.585 10.698 -3.909 1.00 93.06 98 SER A O 1
ATOM 742 N N . ASN A 1 99 ? -4.082 9.651 -5.832 1.00 92.44 99 ASN A N 1
ATOM 743 C CA . ASN A 1 99 ? -5.359 9.844 -6.537 1.00 92.44 99 ASN A CA 1
ATOM 744 C C . ASN A 1 99 ? -6.158 8.536 -6.691 1.00 92.44 99 ASN A C 1
ATOM 746 O O . ASN A 1 99 ? -7.078 8.464 -7.506 1.00 92.44 99 ASN A O 1
ATOM 750 N N . LEU A 1 100 ? -5.793 7.499 -5.938 1.00 94.88 100 LEU A N 1
ATOM 751 C CA . LEU A 1 100 ? -6.463 6.207 -5.963 1.00 94.88 100 LEU A CA 1
ATOM 752 C C . LEU A 1 100 ? -7.926 6.342 -5.517 1.00 94.88 100 LEU A C 1
ATOM 754 O O . LEU A 1 100 ? -8.226 7.042 -4.548 1.00 94.88 100 LEU A O 1
ATOM 758 N N . THR A 1 101 ? -8.829 5.639 -6.196 1.00 96.00 101 THR A N 1
ATOM 759 C CA . THR A 1 101 ? -10.240 5.519 -5.800 1.00 96.00 101 THR A CA 1
ATOM 760 C C . THR A 1 101 ? -10.596 4.048 -5.580 1.00 96.00 101 THR A C 1
ATOM 762 O O . THR A 1 101 ? -9.917 3.188 -6.149 1.00 96.00 101 THR A O 1
ATOM 765 N N . PRO A 1 102 ? -11.653 3.724 -4.813 1.00 96.19 102 PRO A N 1
ATOM 766 C CA . PRO A 1 102 ? -12.093 2.338 -4.634 1.00 96.19 102 PRO A CA 1
ATOM 767 C C . PRO A 1 102 ? -12.322 1.602 -5.963 1.00 96.19 102 PRO A C 1
ATOM 769 O O . PRO A 1 102 ? -11.918 0.455 -6.121 1.00 96.19 102 PRO A O 1
ATOM 772 N N . GLU A 1 103 ? -12.891 2.290 -6.955 1.00 93.75 103 GLU A N 1
ATOM 773 C CA . GLU A 1 103 ? -13.240 1.719 -8.261 1.00 93.75 103 GLU A CA 1
ATOM 774 C C . GLU A 1 103 ? -12.013 1.458 -9.142 1.00 93.75 103 GLU A C 1
ATOM 776 O O . GLU A 1 103 ? -12.023 0.551 -9.970 1.00 93.75 103 GLU A O 1
ATOM 781 N N . SER A 1 104 ? -10.960 2.266 -8.989 1.00 92.50 104 SER A N 1
ATOM 782 C CA . SER A 1 104 ? -9.733 2.153 -9.788 1.00 92.50 104 SER A CA 1
ATOM 783 C C . SER A 1 104 ? -8.677 1.256 -9.146 1.00 92.50 104 SER A C 1
ATOM 785 O O . SER A 1 104 ? -7.784 0.769 -9.842 1.00 92.50 104 SER A O 1
ATOM 787 N N . ALA A 1 105 ? -8.773 1.020 -7.837 1.00 95.75 105 ALA A N 1
ATOM 788 C CA . ALA A 1 105 ? -7.735 0.344 -7.079 1.00 95.75 105 ALA A CA 1
ATOM 789 C C . ALA A 1 105 ? -7.539 -1.119 -7.483 1.00 95.75 105 ALA A C 1
ATOM 791 O O . ALA A 1 105 ? -6.400 -1.537 -7.668 1.00 95.75 105 ALA A O 1
ATOM 792 N N . GLN A 1 106 ? -8.620 -1.871 -7.704 1.00 95.31 106 GLN A N 1
ATOM 793 C CA . GLN A 1 106 ? -8.502 -3.273 -8.108 1.00 95.31 106 GLN A CA 1
ATOM 794 C C . GLN A 1 106 ? -7.816 -3.425 -9.474 1.00 95.31 106 GLN A C 1
ATOM 796 O O . GLN A 1 106 ? -6.850 -4.171 -9.598 1.00 95.31 106 GLN A O 1
ATOM 801 N N . ALA A 1 107 ? -8.249 -2.662 -10.483 1.00 91.12 107 ALA A N 1
ATOM 802 C CA . ALA A 1 107 ? -7.634 -2.701 -11.812 1.00 91.12 107 ALA A CA 1
ATOM 803 C C . ALA A 1 107 ? -6.150 -2.279 -11.781 1.00 91.12 107 ALA A C 1
ATOM 805 O O . ALA A 1 107 ? -5.323 -2.791 -12.542 1.00 91.12 107 ALA A O 1
ATOM 806 N N . ALA A 1 108 ? -5.796 -1.348 -10.889 1.00 92.88 108 ALA A N 1
ATOM 807 C CA . ALA A 1 108 ? -4.408 -0.968 -10.669 1.00 92.88 108 ALA A CA 1
ATOM 808 C C . ALA A 1 108 ? -3.596 -2.084 -10.001 1.00 92.88 108 ALA A C 1
ATOM 810 O O . ALA A 1 108 ? -2.461 -2.314 -10.407 1.00 92.88 108 ALA A O 1
ATOM 811 N N . ALA A 1 109 ? -4.167 -2.796 -9.028 1.00 94.25 109 ALA A N 1
ATOM 812 C CA . ALA A 1 109 ? -3.512 -3.922 -8.369 1.00 94.25 109 ALA A CA 1
ATOM 813 C C . ALA A 1 109 ? -3.179 -5.042 -9.354 1.00 94.25 109 ALA A C 1
ATOM 815 O O . ALA A 1 109 ? -2.042 -5.493 -9.389 1.00 94.25 109 ALA A O 1
ATOM 816 N N . GLU A 1 110 ? -4.134 -5.413 -10.207 1.00 91.94 110 GLU A N 1
ATOM 817 C CA . GLU A 1 110 ? -3.944 -6.421 -11.257 1.00 91.94 110 GLU A CA 1
ATOM 818 C C . GLU A 1 110 ? -2.820 -6.014 -12.229 1.00 91.94 110 GLU A C 1
ATOM 820 O O . GLU A 1 110 ? -1.987 -6.830 -12.618 1.00 91.94 110 GLU A O 1
ATOM 825 N N . SER A 1 111 ? -2.745 -4.724 -12.581 1.00 89.94 111 SER A N 1
ATOM 826 C CA . SER A 1 111 ? -1.689 -4.201 -13.460 1.00 89.94 111 SER A CA 1
ATOM 827 C C . SER A 1 111 ? -0.312 -4.181 -12.785 1.00 89.94 111 SER A C 1
ATOM 829 O O . SER A 1 111 ? 0.706 -4.452 -13.420 1.00 89.94 111 SER A O 1
ATOM 831 N N . LEU A 1 112 ? -0.268 -3.837 -11.498 1.00 92.06 112 LEU A N 1
ATOM 832 C CA . LEU A 1 112 ? 0.957 -3.750 -10.706 1.00 92.06 112 LEU A CA 1
ATOM 833 C C . LEU A 1 112 ? 1.484 -5.130 -10.280 1.00 92.06 112 LEU A C 1
ATOM 835 O O . LEU A 1 112 ? 2.695 -5.288 -10.141 1.00 92.06 112 LEU A O 1
ATOM 839 N N . GLU A 1 113 ? 0.611 -6.125 -10.112 1.00 92.06 113 GLU A N 1
ATOM 840 C CA . GLU A 1 113 ? 0.971 -7.501 -9.752 1.00 92.06 113 GLU A CA 1
ATOM 841 C C . GLU A 1 113 ? 1.872 -8.142 -10.814 1.00 92.06 113 GLU A C 1
ATOM 843 O O . GLU A 1 113 ? 2.930 -8.682 -10.482 1.00 92.06 113 GLU A O 1
ATOM 848 N N . ASP A 1 114 ? 1.518 -8.010 -12.099 1.00 88.12 114 ASP A N 1
ATOM 849 C CA . ASP A 1 114 ? 2.367 -8.476 -13.203 1.00 88.12 114 ASP A CA 1
ATOM 850 C C . ASP A 1 114 ? 3.770 -7.856 -13.119 1.00 88.12 114 ASP A C 1
ATOM 852 O O . ASP A 1 114 ? 4.787 -8.540 -13.249 1.00 88.12 114 ASP A O 1
ATOM 856 N N . MET A 1 115 ? 3.846 -6.561 -12.825 1.00 87.19 115 MET A N 1
ATOM 857 C CA . MET A 1 115 ? 5.119 -5.852 -12.724 1.00 87.19 115 MET A CA 1
ATOM 858 C C . MET A 1 115 ? 5.936 -6.273 -11.510 1.00 87.19 115 MET A C 1
ATOM 860 O O . MET A 1 115 ? 7.153 -6.444 -11.620 1.00 87.19 115 MET A O 1
ATOM 864 N N . HIS A 1 116 ? 5.281 -6.459 -10.369 1.00 90.44 116 HIS A N 1
ATOM 865 C CA . HIS A 1 116 ? 5.919 -6.960 -9.164 1.00 90.44 116 HIS A CA 1
ATOM 866 C C . HIS A 1 116 ? 6.492 -8.363 -9.398 1.00 90.44 116 HIS A C 1
ATOM 868 O O . HIS A 1 116 ? 7.663 -8.602 -9.110 1.00 90.44 116 HIS A O 1
ATOM 874 N N . SER A 1 117 ? 5.738 -9.248 -10.062 1.00 89.12 117 SER A N 1
ATOM 875 C CA . SER A 1 117 ? 6.195 -10.603 -10.408 1.00 89.12 117 SER A CA 1
ATOM 876 C C . SER A 1 117 ? 7.440 -10.619 -11.311 1.00 89.12 117 SER A C 1
ATOM 878 O O . SER A 1 117 ? 8.265 -11.531 -11.237 1.00 89.12 117 SER A O 1
ATOM 880 N N . ARG A 1 118 ? 7.616 -9.578 -12.138 1.00 89.00 118 ARG A N 1
ATOM 881 C CA . ARG A 1 118 ? 8.776 -9.384 -13.022 1.00 89.00 118 ARG A CA 1
ATOM 882 C C . ARG A 1 118 ? 9.911 -8.573 -12.381 1.00 89.00 118 ARG A C 1
ATOM 884 O O . ARG A 1 118 ? 10.878 -8.256 -13.072 1.00 89.00 118 ARG A O 1
ATOM 891 N N . ASN A 1 119 ? 9.823 -8.245 -11.088 1.00 89.25 119 ASN A N 1
ATOM 892 C CA . ASN A 1 119 ? 10.747 -7.361 -10.359 1.00 89.25 119 ASN A CA 1
ATOM 893 C C . ASN A 1 119 ? 10.864 -5.939 -10.953 1.00 89.25 119 ASN A C 1
ATOM 895 O O . ASN A 1 119 ? 11.875 -5.262 -10.762 1.00 89.25 119 ASN A O 1
ATOM 899 N N . ALA A 1 120 ? 9.850 -5.480 -11.693 1.00 88.25 120 ALA A N 1
ATOM 900 C CA . ALA A 1 120 ? 9.788 -4.123 -12.243 1.00 88.25 120 ALA A CA 1
ATOM 901 C C . ALA A 1 120 ? 9.180 -3.109 -11.254 1.00 88.25 120 ALA A C 1
ATOM 903 O O . ALA A 1 120 ? 9.348 -1.903 -11.431 1.00 88.25 120 ALA A O 1
ATOM 904 N N . LEU A 1 121 ? 8.502 -3.601 -10.213 1.00 90.25 121 LEU A N 1
ATOM 905 C CA . LEU A 1 121 ? 7.965 -2.826 -9.098 1.00 90.25 121 LEU A CA 1
ATOM 906 C C . LEU A 1 121 ? 8.635 -3.282 -7.799 1.00 90.25 121 LEU A C 1
ATOM 908 O O . LEU A 1 121 ? 8.634 -4.477 -7.495 1.00 90.25 121 LEU A O 1
ATOM 912 N N . SER A 1 122 ? 9.196 -2.345 -7.036 1.00 91.88 122 SER A N 1
ATOM 913 C CA . SER A 1 122 ? 9.859 -2.675 -5.770 1.00 91.88 122 SER A CA 1
ATOM 914 C C . SER A 1 122 ? 8.863 -3.101 -4.686 1.00 91.88 122 SER A C 1
ATOM 916 O O . SER A 1 122 ? 7.725 -2.631 -4.660 1.00 91.88 122 SER A O 1
ATOM 918 N N . ASP A 1 123 ? 9.311 -3.928 -3.736 1.00 93.00 123 ASP A N 1
ATOM 919 C CA . ASP A 1 123 ? 8.521 -4.323 -2.558 1.00 93.00 123 ASP A CA 1
ATOM 920 C C . ASP A 1 123 ? 7.995 -3.108 -1.783 1.00 93.00 123 ASP A C 1
ATOM 922 O O . ASP A 1 123 ? 6.881 -3.114 -1.261 1.00 93.00 123 ASP A O 1
ATOM 926 N N . ASP A 1 124 ? 8.791 -2.038 -1.705 1.00 94.38 124 ASP A N 1
ATOM 927 C CA . ASP A 1 124 ? 8.374 -0.815 -1.032 1.00 94.38 124 ASP A CA 1
ATOM 928 C C . ASP A 1 124 ? 7.273 -0.094 -1.804 1.00 94.38 124 ASP A C 1
ATOM 930 O O . ASP A 1 124 ? 6.297 0.322 -1.183 1.00 94.38 124 ASP A O 1
ATOM 934 N N . GLU A 1 125 ? 7.372 0.046 -3.127 1.00 94.62 125 GLU A N 1
ATOM 935 C CA . GLU A 1 125 ? 6.280 0.601 -3.938 1.00 94.62 125 GLU A CA 1
ATOM 936 C C . GLU A 1 125 ? 5.016 -0.252 -3.790 1.00 94.62 125 GLU A C 1
ATOM 938 O O . GLU A 1 125 ? 3.945 0.283 -3.503 1.00 94.62 125 GLU A O 1
ATOM 943 N N . TRP A 1 126 ? 5.144 -1.577 -3.854 1.00 95.62 126 TRP A N 1
ATOM 944 C CA . TRP A 1 126 ? 4.027 -2.502 -3.666 1.00 95.62 126 TRP A CA 1
ATOM 945 C C . TRP A 1 126 ? 3.339 -2.328 -2.304 1.00 95.62 126 TRP A C 1
ATOM 947 O O . TRP A 1 126 ? 2.120 -2.154 -2.212 1.00 95.62 126 TRP A O 1
ATOM 957 N N . LYS A 1 127 ? 4.131 -2.215 -1.235 1.00 96.56 127 LYS A N 1
ATOM 958 C CA . LYS A 1 127 ? 3.649 -1.922 0.120 1.00 96.56 127 LYS A CA 1
ATOM 959 C C . LYS A 1 127 ? 2.969 -0.550 0.221 1.00 96.56 127 LYS A C 1
ATOM 961 O O . LYS A 1 127 ? 1.945 -0.412 0.892 1.00 96.56 127 LYS A O 1
ATOM 966 N N . HIS A 1 128 ? 3.514 0.486 -0.424 1.00 96.88 128 HIS A N 1
ATOM 967 C CA . HIS A 1 128 ? 2.906 1.823 -0.439 1.00 96.88 128 HIS A CA 1
ATOM 968 C C . HIS A 1 128 ? 1.568 1.835 -1.183 1.00 96.88 128 HIS A C 1
ATOM 970 O O . HIS A 1 128 ? 0.636 2.499 -0.722 1.00 96.88 128 HIS A O 1
ATOM 976 N N . PHE A 1 129 ? 1.458 1.083 -2.281 1.00 97.50 129 PHE A N 1
ATOM 977 C CA . PHE A 1 129 ? 0.201 0.901 -2.999 1.00 97.50 129 PHE A CA 1
ATOM 978 C C . PHE A 1 129 ? -0.869 0.299 -2.082 1.00 97.50 129 PHE A C 1
ATOM 980 O O . PHE A 1 129 ? -1.921 0.912 -1.901 1.00 97.50 129 PHE A O 1
ATOM 987 N N . PHE A 1 130 ? -0.581 -0.821 -1.410 1.00 98.25 130 PHE A N 1
ATOM 988 C CA . PHE A 1 130 ? -1.550 -1.433 -0.496 1.00 98.25 130 PHE A CA 1
ATOM 989 C C . PHE A 1 130 ? -1.902 -0.552 0.692 1.00 98.25 130 PHE A C 1
ATOM 991 O O . PHE A 1 130 ? -3.057 -0.528 1.104 1.00 98.25 130 PHE A O 1
ATOM 998 N N . ARG A 1 131 ? -0.958 0.233 1.217 1.00 98.38 131 ARG A N 1
ATOM 999 C CA . ARG A 1 131 ? -1.278 1.220 2.253 1.00 98.38 131 ARG A CA 1
ATOM 1000 C C . ARG A 1 131 ? -2.277 2.268 1.767 1.00 98.38 131 ARG A C 1
ATOM 1002 O O . ARG A 1 131 ? -3.167 2.652 2.521 1.00 98.38 131 ARG A O 1
ATOM 1009 N N . ALA A 1 132 ? -2.136 2.753 0.539 1.00 98.19 132 ALA A N 1
ATOM 1010 C CA . ALA A 1 132 ? -3.081 3.715 -0.012 1.00 98.19 132 ALA A CA 1
ATOM 1011 C C . ALA A 1 132 ? -4.431 3.076 -0.342 1.00 98.19 132 ALA A C 1
ATOM 1013 O O . ALA A 1 132 ? -5.458 3.647 0.019 1.00 98.19 132 ALA A O 1
ATOM 1014 N N . TRP A 1 133 ? -4.432 1.880 -0.942 1.00 98.44 133 TRP A N 1
ATOM 1015 C CA . TRP A 1 133 ? -5.656 1.121 -1.199 1.00 98.44 133 TRP A CA 1
ATOM 1016 C C . TRP A 1 133 ? -6.401 0.841 0.103 1.00 98.44 133 TRP A C 1
ATOM 1018 O O . TRP A 1 133 ? -7.579 1.155 0.218 1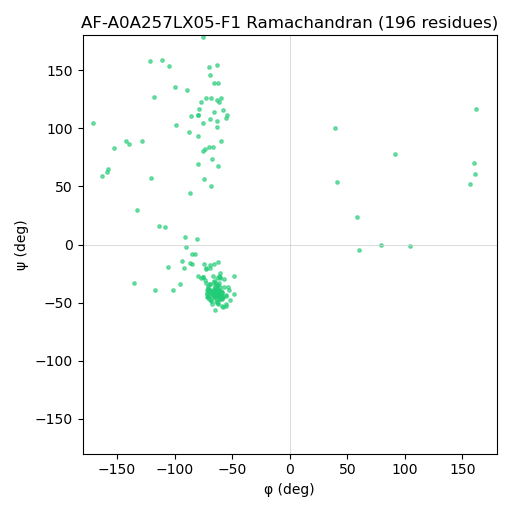.00 98.44 133 TRP A O 1
ATOM 1028 N N . GLY A 1 134 ? -5.678 0.413 1.137 1.00 98.44 134 GLY A N 1
ATOM 1029 C CA . GLY A 1 134 ? -6.182 0.267 2.495 1.00 98.44 134 GLY A CA 1
ATOM 1030 C C . GLY A 1 134 ? -6.946 1.492 2.997 1.00 98.44 134 GLY A C 1
ATOM 1031 O O . GLY A 1 134 ? -8.005 1.375 3.602 1.00 98.44 134 GLY A O 1
ATOM 1032 N N . GLY A 1 135 ? -6.417 2.685 2.716 1.00 98.19 135 GLY A N 1
ATOM 1033 C CA . GLY A 1 135 ? -7.035 3.950 3.100 1.00 98.19 135 GLY A CA 1
ATOM 1034 C C . GLY A 1 135 ? -8.289 4.331 2.308 1.00 98.19 135 GLY A C 1
ATOM 1035 O O . GLY A 1 135 ? -9.053 5.155 2.802 1.00 98.19 135 GLY A O 1
ATOM 1036 N N . VAL A 1 136 ? -8.515 3.780 1.112 1.00 98.19 136 VAL A N 1
ATOM 1037 C CA . VAL A 1 136 ? -9.725 4.062 0.313 1.00 98.19 136 VAL A CA 1
ATOM 1038 C C . VAL A 1 136 ? -10.763 2.943 0.401 1.00 98.19 136 VAL A C 1
ATOM 1040 O O . VAL A 1 136 ? -11.947 3.239 0.508 1.00 98.19 136 VAL A O 1
ATOM 1043 N N . ASP A 1 137 ? -10.328 1.682 0.405 1.00 98.31 137 ASP A N 1
ATOM 1044 C CA . ASP A 1 137 ? -11.162 0.489 0.561 1.00 98.31 137 ASP A CA 1
ATOM 1045 C C . ASP A 1 137 ? -10.337 -0.657 1.173 1.00 98.31 137 ASP A C 1
ATOM 1047 O O . ASP A 1 137 ? -9.781 -1.521 0.487 1.00 98.31 137 ASP A O 1
ATOM 1051 N N . GLY A 1 138 ? -10.218 -0.634 2.502 1.00 97.56 138 GLY A N 1
ATOM 1052 C CA . GLY A 1 138 ? -9.396 -1.595 3.232 1.00 97.56 138 GLY A CA 1
ATOM 1053 C C . GLY A 1 138 ? -9.891 -3.029 3.171 1.00 97.56 138 GLY A C 1
ATOM 1054 O O . GLY A 1 138 ? -9.072 -3.949 3.141 1.00 97.56 138 GLY A O 1
ATOM 1055 N N . LYS A 1 139 ? -11.209 -3.231 3.088 1.00 97.31 139 LYS A N 1
ATOM 1056 C CA . LYS A 1 139 ? -11.767 -4.573 2.956 1.00 97.31 139 LYS A CA 1
ATOM 1057 C C . LYS A 1 139 ? -11.414 -5.173 1.596 1.00 97.31 139 LYS A C 1
ATOM 1059 O O . LYS A 1 139 ? -10.914 -6.294 1.568 1.00 97.31 139 LYS A O 1
ATOM 1064 N N . ALA A 1 140 ? -11.618 -4.435 0.503 1.00 97.69 140 ALA A N 1
ATOM 1065 C CA . ALA A 1 140 ? -11.285 -4.925 -0.833 1.00 97.69 140 ALA A CA 1
ATOM 1066 C C . ALA A 1 140 ? -9.781 -5.208 -0.989 1.00 97.69 140 ALA A C 1
ATOM 1068 O O . ALA A 1 140 ? -9.410 -6.236 -1.552 1.00 97.69 140 ALA A O 1
ATOM 1069 N N . ALA A 1 141 ? -8.916 -4.348 -0.438 1.00 97.81 141 ALA A N 1
ATOM 1070 C CA . ALA A 1 141 ? -7.466 -4.549 -0.474 1.00 97.81 141 ALA A CA 1
ATOM 1071 C C . ALA A 1 141 ? -7.033 -5.854 0.219 1.00 97.81 141 ALA A C 1
ATOM 1073 O O . ALA A 1 141 ? -6.173 -6.577 -0.284 1.00 97.81 141 ALA A O 1
ATOM 1074 N N . LEU A 1 142 ? -7.627 -6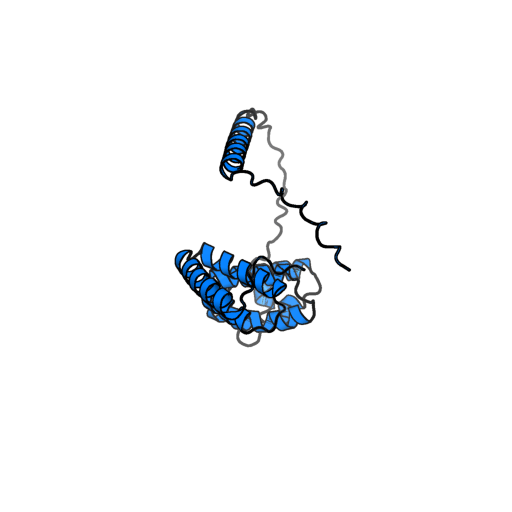.165 1.376 1.00 96.62 142 LEU A N 1
ATOM 1075 C CA . LEU A 1 142 ? -7.341 -7.404 2.097 1.00 96.62 142 LEU A CA 1
ATOM 1076 C C . LEU A 1 142 ? -7.926 -8.615 1.372 1.00 96.62 142 LEU A C 1
ATOM 1078 O O . LEU A 1 142 ? -7.207 -9.581 1.165 1.00 96.62 142 LEU A O 1
ATOM 1082 N N . ASP A 1 143 ? -9.174 -8.544 0.904 1.00 95.25 143 ASP A N 1
ATOM 1083 C CA . ASP A 1 143 ? -9.787 -9.633 0.135 1.00 95.25 143 ASP A CA 1
ATOM 1084 C C . ASP A 1 143 ? -8.953 -9.973 -1.127 1.00 95.25 143 ASP A C 1
ATOM 1086 O O . ASP A 1 143 ? -8.785 -11.148 -1.456 1.00 95.25 143 ASP A O 1
ATOM 1090 N N . PHE A 1 144 ? -8.354 -8.969 -1.786 1.00 95.50 144 PHE A N 1
ATOM 1091 C CA . PHE A 1 144 ? -7.401 -9.169 -2.886 1.00 95.50 144 PHE A CA 1
ATOM 1092 C C . PHE A 1 144 ? -6.141 -9.928 -2.432 1.00 95.50 144 PHE A C 1
ATOM 1094 O O . PHE A 1 144 ? -5.798 -10.958 -3.008 1.00 95.50 144 PHE A O 1
ATOM 1101 N N . 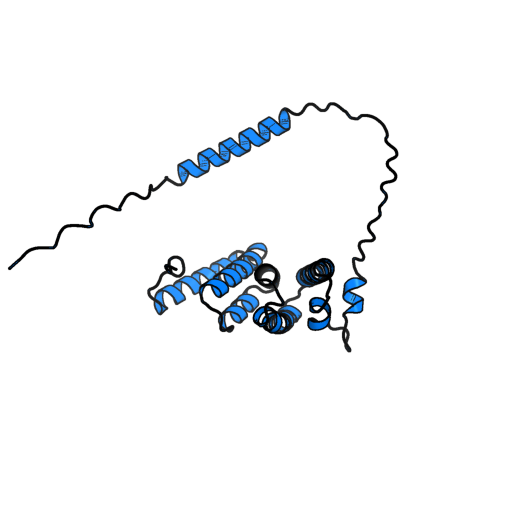LEU A 1 145 ? -5.487 -9.480 -1.354 1.00 94.50 145 LEU A N 1
ATOM 1102 C CA . LEU A 1 145 ? -4.285 -10.124 -0.795 1.00 94.50 145 LEU A CA 1
ATOM 1103 C C . LEU A 1 145 ? -4.520 -11.564 -0.306 1.00 94.50 145 LEU A C 1
ATOM 1105 O O . LEU A 1 145 ? -3.590 -12.377 -0.262 1.00 94.50 145 LEU A O 1
ATOM 1109 N N . ASP A 1 146 ? -5.746 -11.885 0.096 1.00 91.12 146 ASP A N 1
ATOM 1110 C CA . ASP A 1 146 ? -6.166 -13.234 0.478 1.00 91.12 146 ASP A CA 1
ATOM 1111 C C . ASP A 1 146 ? -6.298 -14.152 -0.740 1.00 91.12 146 ASP A C 1
ATOM 1113 O O . ASP A 1 146 ? -5.995 -15.343 -0.640 1.00 91.12 146 ASP A O 1
ATOM 1117 N N . ALA A 1 147 ? -6.704 -13.599 -1.884 1.00 91.69 147 ALA A N 1
ATOM 1118 C CA . ALA A 1 147 ? -6.814 -14.318 -3.146 1.00 91.69 147 ALA A CA 1
ATOM 1119 C C . ALA A 1 147 ? -5.460 -14.485 -3.863 1.00 91.69 147 ALA A C 1
ATOM 1121 O O . ALA A 1 147 ? -5.281 -15.459 -4.598 1.00 91.69 147 ALA A O 1
ATOM 1122 N N . THR A 1 148 ? -4.498 -13.583 -3.640 1.00 88.62 148 THR A N 1
ATOM 1123 C CA . THR A 1 148 ? -3.189 -13.627 -4.306 1.00 88.62 148 THR A CA 1
ATOM 1124 C C . THR A 1 148 ? -2.296 -14.768 -3.775 1.00 88.62 148 THR A C 1
ATOM 1126 O O . THR A 1 148 ? -2.016 -14.864 -2.564 1.00 88.62 148 THR A O 1
ATOM 1129 N N . PRO A 1 149 ? -1.780 -15.645 -4.662 1.00 83.00 149 PRO A N 1
ATOM 1130 C CA . PRO A 1 149 ? -0.847 -16.705 -4.295 1.00 83.00 149 PRO A CA 1
ATOM 1131 C C . PRO A 1 149 ? 0.559 -16.139 -4.038 1.00 83.00 149 PRO A C 1
ATOM 1133 O O . PRO A 1 149 ? 1.454 -16.213 -4.870 1.00 83.00 149 PRO A O 1
ATOM 1136 N N . GLU A 1 150 ? 0.760 -15.587 -2.846 1.00 80.38 150 GLU A N 1
ATOM 1137 C CA . GLU A 1 150 ? 2.043 -15.078 -2.353 1.00 80.38 150 GLU A CA 1
ATOM 1138 C C . GLU A 1 150 ? 2.587 -15.956 -1.205 1.00 80.38 150 GLU A C 1
ATOM 1140 O O . GLU A 1 150 ? 1.832 -16.685 -0.543 1.00 80.38 150 GLU A O 1
ATOM 1145 N N . ASN A 1 151 ? 3.900 -15.908 -0.948 1.00 81.69 151 ASN A N 1
ATOM 1146 C CA . ASN A 1 151 ? 4.461 -16.528 0.256 1.00 81.69 151 ASN A CA 1
ATOM 1147 C C . ASN A 1 151 ? 3.904 -15.847 1.526 1.00 81.69 151 ASN A C 1
ATOM 1149 O O . ASN A 1 151 ? 3.470 -14.695 1.499 1.00 81.69 151 ASN A O 1
ATOM 1153 N N . SER A 1 152 ? 3.883 -16.568 2.649 1.00 77.12 152 SER A N 1
ATOM 1154 C CA . SER A 1 152 ? 3.232 -16.103 3.883 1.00 77.12 152 SER A CA 1
ATOM 1155 C C . SER A 1 152 ? 3.826 -14.799 4.431 1.00 77.12 152 SER A C 1
ATOM 1157 O O . SER A 1 152 ? 3.072 -13.927 4.862 1.00 77.12 152 SER A O 1
ATOM 1159 N N . ALA A 1 153 ? 5.152 -14.645 4.385 1.00 81.25 153 ALA A N 1
ATOM 1160 C 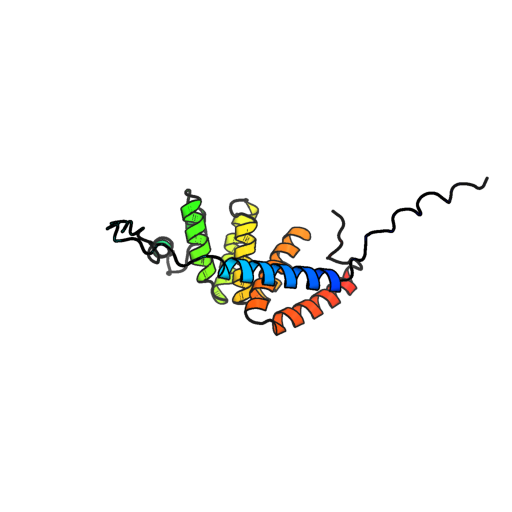CA . ALA A 1 153 ? 5.853 -13.493 4.947 1.00 81.25 153 ALA A CA 1
ATOM 1161 C C . ALA A 1 153 ? 5.598 -12.198 4.159 1.00 81.25 153 ALA A C 1
ATOM 1163 O O . ALA A 1 153 ? 5.295 -11.161 4.753 1.00 81.25 153 ALA A O 1
ATOM 1164 N N . ALA A 1 154 ? 5.693 -12.242 2.828 1.00 84.62 154 ALA A N 1
ATOM 1165 C CA . ALA A 1 154 ? 5.425 -11.089 1.973 1.00 84.62 154 ALA A CA 1
ATOM 1166 C C . ALA A 1 154 ? 3.937 -10.706 2.017 1.00 84.62 154 ALA A C 1
ATOM 1168 O O . ALA A 1 154 ? 3.612 -9.538 2.254 1.00 84.62 154 ALA A O 1
ATOM 1169 N N . ARG A 1 155 ? 3.040 -11.706 2.000 1.00 88.12 155 ARG A N 1
ATOM 1170 C CA . ARG A 1 155 ? 1.600 -11.486 2.185 1.00 88.12 155 ARG A CA 1
ATOM 1171 C C . ARG A 1 155 ? 1.302 -10.750 3.491 1.00 88.12 155 ARG A C 1
ATOM 1173 O O . ARG A 1 155 ? 0.491 -9.825 3.503 1.00 88.12 155 ARG A O 1
ATOM 1180 N N . TRP A 1 156 ? 1.941 -11.133 4.599 1.00 89.44 156 TRP A N 1
ATOM 1181 C CA . TRP A 1 156 ? 1.721 -10.463 5.882 1.00 89.44 156 TRP A CA 1
ATOM 1182 C C . TRP A 1 156 ? 2.164 -8.994 5.863 1.00 89.44 156 TRP A C 1
ATOM 1184 O O . TRP A 1 156 ? 1.404 -8.133 6.303 1.00 89.44 156 TRP A O 1
ATOM 1194 N N . LYS A 1 157 ? 3.335 -8.680 5.293 1.00 92.88 157 LYS A N 1
ATOM 1195 C CA . LYS A 1 157 ? 3.814 -7.289 5.161 1.00 92.88 157 LYS A CA 1
ATOM 1196 C C . LYS A 1 157 ? 2.840 -6.423 4.356 1.00 92.88 157 LYS A C 1
ATOM 1198 O O . LYS A 1 157 ? 2.565 -5.283 4.733 1.00 92.88 157 LYS A O 1
ATOM 1203 N N . ASN A 1 158 ? 2.285 -6.974 3.278 1.00 95.12 158 ASN A N 1
ATOM 1204 C CA . ASN A 1 158 ? 1.310 -6.276 2.443 1.00 95.12 158 ASN A CA 1
ATOM 1205 C C . ASN A 1 158 ? -0.031 -6.079 3.178 1.00 95.12 158 ASN A C 1
ATOM 1207 O O . ASN A 1 158 ? -0.606 -4.989 3.129 1.00 95.12 158 ASN A O 1
ATOM 1211 N N . ARG A 1 159 ? -0.487 -7.077 3.952 1.00 95.50 159 ARG A N 1
ATOM 1212 C CA . ARG A 1 159 ? -1.669 -6.949 4.828 1.00 95.50 159 ARG A CA 1
ATOM 1213 C C . ARG A 1 159 ? -1.472 -5.893 5.907 1.00 95.50 159 ARG A C 1
ATOM 1215 O O . ARG A 1 159 ? -2.375 -5.096 6.135 1.00 95.50 159 ARG A O 1
ATOM 1222 N N . GLU A 1 160 ? -0.312 -5.862 6.559 1.00 95.81 160 GLU A N 1
ATOM 1223 C CA . GLU A 1 160 ? 0.010 -4.852 7.573 1.00 95.81 160 GLU A CA 1
ATOM 1224 C C . GLU A 1 160 ? -0.066 -3.439 6.981 1.00 95.81 160 GLU A C 1
ATOM 1226 O O . GLU A 1 160 ? -0.631 -2.529 7.596 1.00 95.81 160 GLU A O 1
ATOM 1231 N N . ALA A 1 161 ? 0.440 -3.256 5.760 1.00 97.75 161 ALA A N 1
ATOM 1232 C CA . ALA A 1 161 ? 0.351 -1.988 5.052 1.00 97.75 161 ALA A CA 1
ATOM 1233 C C . ALA A 1 161 ? -1.101 -1.597 4.745 1.00 97.75 161 ALA A C 1
ATOM 1235 O O . ALA A 1 161 ? -1.503 -0.480 5.085 1.00 97.75 161 ALA A O 1
ATOM 1236 N N . ALA A 1 162 ? -1.899 -2.513 4.183 1.00 98.25 162 ALA A N 1
ATOM 1237 C CA . ALA A 1 162 ? -3.322 -2.292 3.919 1.00 98.25 162 ALA A CA 1
ATOM 1238 C C . ALA A 1 162 ? -4.107 -1.972 5.201 1.00 98.25 162 ALA A C 1
ATOM 1240 O O . ALA A 1 162 ? -4.836 -0.982 5.247 1.00 98.25 162 ALA A O 1
ATOM 1241 N N . LEU A 1 163 ? -3.889 -2.729 6.280 1.00 97.88 163 LEU A N 1
ATOM 1242 C CA . LEU A 1 163 ? -4.495 -2.482 7.591 1.00 97.88 163 LEU A CA 1
ATOM 1243 C C . LEU A 1 163 ? -4.090 -1.130 8.171 1.00 97.88 163 LEU A C 1
ATOM 1245 O O . LEU A 1 163 ? -4.933 -0.423 8.710 1.00 97.88 163 LEU A O 1
ATOM 1249 N N . THR A 1 164 ? -2.822 -0.741 8.041 1.00 98.12 164 THR A N 1
ATOM 1250 C CA . THR A 1 164 ? -2.347 0.580 8.479 1.00 98.12 164 THR A CA 1
ATOM 1251 C C . THR A 1 164 ? -3.045 1.697 7.703 1.00 98.12 164 THR A C 1
ATOM 1253 O O . THR A 1 164 ? -3.425 2.717 8.281 1.00 98.12 164 THR A O 1
ATOM 1256 N N . GLY A 1 165 ? -3.225 1.505 6.394 1.00 98.00 165 GLY A N 1
ATOM 1257 C CA . GLY A 1 165 ? -4.021 2.381 5.543 1.00 98.00 165 GLY A CA 1
ATOM 1258 C C . GLY A 1 165 ? -5.458 2.505 6.033 1.00 98.00 165 GLY A C 1
ATOM 1259 O O . GLY A 1 165 ? -5.922 3.612 6.309 1.00 98.00 165 GLY A O 1
ATOM 1260 N N . TRP A 1 166 ? -6.126 1.369 6.215 1.00 98.44 166 TRP A N 1
ATOM 1261 C CA . TRP A 1 166 ? -7.521 1.301 6.637 1.00 98.44 166 TRP A CA 1
ATOM 1262 C C . TRP A 1 166 ? -7.725 1.919 8.017 1.00 98.44 166 TRP A C 1
ATOM 1264 O O . TRP A 1 166 ? -8.524 2.839 8.161 1.00 98.44 166 TRP A O 1
ATOM 1274 N N . ALA A 1 167 ? -6.918 1.531 9.005 1.00 98.25 167 ALA A N 1
ATOM 1275 C CA . ALA A 1 167 ? -7.002 2.040 10.371 1.00 98.25 167 ALA A CA 1
ATOM 1276 C C . ALA A 1 167 ? -6.783 3.559 10.468 1.00 98.25 167 ALA A C 1
ATOM 1278 O O . ALA A 1 167 ? -7.266 4.193 11.406 1.00 98.25 167 ALA A O 1
ATOM 1279 N N . SER A 1 168 ? -6.079 4.165 9.502 1.00 98.12 168 SER A N 1
ATOM 1280 C CA . SER A 1 168 ? -5.916 5.624 9.441 1.00 98.12 168 SER A CA 1
ATOM 1281 C C . SER A 1 168 ? -7.207 6.378 9.091 1.00 98.12 168 SER A C 1
ATOM 1283 O O . SER A 1 168 ? -7.285 7.587 9.317 1.00 98.12 168 SER A O 1
ATOM 1285 N N . ARG A 1 169 ? -8.215 5.686 8.543 1.00 97.56 169 ARG A N 1
ATOM 1286 C CA . ARG A 1 169 ? -9.519 6.243 8.144 1.00 97.56 169 ARG A CA 1
ATOM 1287 C C . ARG A 1 169 ? -10.686 5.648 8.925 1.00 97.56 169 ARG A C 1
ATOM 1289 O O . ARG A 1 169 ? -11.592 6.386 9.293 1.00 97.56 169 ARG A O 1
ATOM 1296 N N . ASP A 1 170 ? -10.635 4.352 9.198 1.00 97.94 170 ASP A N 1
ATOM 1297 C CA . ASP A 1 170 ? -11.643 3.589 9.923 1.00 97.94 170 ASP A CA 1
ATOM 1298 C C . ASP A 1 170 ? -10.960 2.550 10.823 1.00 97.94 170 ASP A C 1
ATOM 1300 O O . ASP A 1 170 ? -10.680 1.411 10.445 1.00 97.94 170 ASP A O 1
ATOM 1304 N N . LEU A 1 171 ? -10.655 2.985 12.046 1.00 97.75 171 LEU A N 1
ATOM 1305 C CA . LEU A 1 171 ? -10.027 2.141 13.057 1.00 97.75 171 LEU A CA 1
ATOM 1306 C C . LEU A 1 171 ? -10.938 0.987 13.496 1.00 97.75 171 LEU A C 1
ATOM 1308 O O . LEU A 1 171 ? -10.434 -0.102 13.756 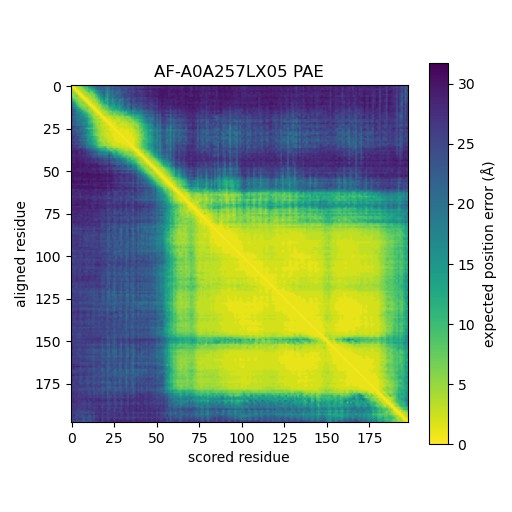1.00 97.75 171 LEU A O 1
ATOM 1312 N N . ALA A 1 172 ? -12.251 1.219 13.589 1.00 97.50 172 ALA A N 1
ATOM 1313 C CA . ALA A 1 172 ? -13.197 0.215 14.066 1.00 97.50 172 ALA A CA 1
ATOM 1314 C C . ALA A 1 172 ? -13.310 -0.942 13.066 1.00 97.50 172 ALA A C 1
ATOM 1316 O O . ALA A 1 172 ? -13.132 -2.094 13.453 1.00 97.50 172 ALA A O 1
ATOM 1317 N N . GLY A 1 173 ? -13.479 -0.640 11.773 1.00 96.12 173 GLY A N 1
ATOM 1318 C CA . GLY A 1 173 ? -13.520 -1.659 10.723 1.00 96.12 173 GLY A CA 1
ATOM 1319 C C . GLY A 1 173 ? -12.238 -2.494 10.653 1.00 96.12 173 GLY A C 1
ATOM 1320 O O . GLY A 1 173 ? -12.298 -3.723 10.580 1.00 96.12 173 GLY A O 1
ATOM 1321 N N . ALA A 1 174 ? -11.071 -1.852 10.770 1.00 97.38 174 ALA A N 1
ATOM 1322 C CA . ALA A 1 174 ? -9.790 -2.558 10.806 1.00 97.38 174 ALA A CA 1
ATOM 1323 C C . ALA A 1 174 ? -9.642 -3.462 12.050 1.00 97.38 174 ALA A C 1
ATOM 1325 O O . ALA A 1 174 ? -9.121 -4.576 11.947 1.00 97.38 174 ALA A O 1
ATOM 1326 N N . GLN A 1 175 ? -10.107 -3.013 13.223 1.00 95.62 175 GLN A N 1
ATOM 1327 C CA . GLN A 1 175 ? -10.109 -3.814 14.455 1.00 95.62 175 GLN A CA 1
ATOM 1328 C C . GLN A 1 175 ? -11.040 -5.024 14.352 1.00 95.62 175 GLN A C 1
ATOM 1330 O O . GLN A 1 175 ? -10.632 -6.132 14.706 1.00 95.62 175 GLN A O 1
ATOM 1335 N N . ASP A 1 176 ? -12.253 -4.826 13.837 1.00 95.56 176 ASP A N 1
ATOM 1336 C CA . ASP A 1 176 ? -13.235 -5.892 13.646 1.00 95.56 176 ASP A CA 1
ATOM 1337 C C . ASP A 1 176 ? -12.714 -6.948 12.669 1.00 95.56 176 ASP A C 1
ATOM 1339 O O . ASP A 1 176 ? -12.789 -8.152 12.939 1.00 95.56 176 ASP A O 1
ATOM 1343 N N . TRP A 1 177 ? -12.113 -6.516 11.555 1.00 94.12 177 TRP A N 1
ATOM 1344 C CA . TRP A 1 177 ? -11.464 -7.430 10.619 1.00 94.12 177 TRP A CA 1
ATOM 1345 C C . TRP A 1 177 ? -10.347 -8.222 11.304 1.00 94.12 177 TRP A C 1
ATOM 1347 O O . TRP A 1 177 ? -10.314 -9.446 11.192 1.00 94.12 177 TRP A O 1
ATOM 1357 N N . LEU A 1 178 ? -9.470 -7.563 12.071 1.00 93.25 178 LEU A N 1
ATOM 1358 C CA . LEU A 1 178 ? -8.349 -8.226 12.741 1.00 93.25 178 LEU A CA 1
ATOM 1359 C C . LEU A 1 178 ? -8.820 -9.240 13.795 1.00 93.25 178 LEU A C 1
ATOM 1361 O O . LEU A 1 178 ? -8.253 -10.328 13.893 1.00 93.25 178 LEU A O 1
ATOM 1365 N N . ALA A 1 179 ? -9.871 -8.927 14.556 1.00 90.94 179 ALA A N 1
ATOM 1366 C CA . ALA A 1 179 ? -10.459 -9.846 15.530 1.00 90.94 179 ALA A CA 1
ATOM 1367 C C . ALA A 1 179 ? -11.021 -11.113 14.854 1.00 90.94 179 ALA A C 1
ATOM 1369 O O . ALA A 1 179 ? -10.802 -12.237 15.326 1.00 90.94 179 ALA A O 1
ATOM 1370 N N . ASN A 1 180 ? -11.684 -10.946 13.708 1.00 89.75 180 ASN A N 1
ATOM 1371 C CA . ASN A 1 180 ? -12.210 -12.055 12.909 1.00 89.75 180 ASN A CA 1
ATOM 1372 C C . ASN A 1 180 ? -11.094 -12.857 12.219 1.00 89.75 180 ASN A C 1
ATOM 1374 O O . ASN A 1 180 ? -11.146 -14.087 12.161 1.00 89.75 180 ASN A O 1
ATOM 1378 N N . TYR A 1 181 ? -10.046 -12.182 11.755 1.00 86.31 181 TYR A N 1
ATOM 1379 C CA . TYR A 1 181 ? -8.900 -12.822 11.120 1.00 86.31 181 TYR A CA 1
ATOM 1380 C C . TYR A 1 181 ? -8.101 -13.669 12.116 1.00 86.31 181 TYR A C 1
ATOM 1382 O O . TYR A 1 181 ? -7.884 -14.857 11.887 1.00 86.31 181 TYR A O 1
ATOM 1390 N N . VAL A 1 182 ? -7.729 -13.101 13.270 1.00 77.69 182 VAL A N 1
ATOM 1391 C CA . VAL A 1 182 ? -6.963 -13.805 14.315 1.00 77.69 182 VAL A CA 1
ATOM 1392 C C . VAL A 1 182 ? -7.740 -14.995 14.874 1.00 77.69 182 VAL A C 1
ATOM 1394 O O . VAL A 1 182 ? -7.141 -16.030 15.167 1.00 77.69 182 VAL A O 1
ATOM 1397 N N . SER A 1 183 ? -9.059 -14.871 15.035 1.00 73.12 183 SER A N 1
ATOM 1398 C CA . SER A 1 183 ? -9.882 -15.992 15.500 1.00 73.12 183 SER A CA 1
ATOM 1399 C C . SER A 1 183 ? -9.923 -17.127 14.473 1.00 73.12 183 SER A C 1
ATOM 1401 O O . SER A 1 183 ? -9.752 -18.282 14.854 1.00 73.12 183 SER A O 1
ATOM 1403 N N . THR A 1 184 ? -10.048 -16.818 13.182 1.00 72.94 184 THR A N 1
ATOM 1404 C CA . THR A 1 184 ? -10.082 -17.825 12.108 1.00 72.94 184 THR A CA 1
ATOM 1405 C C . THR A 1 184 ? -8.718 -18.491 11.881 1.00 72.94 184 THR A C 1
ATOM 1407 O O . THR A 1 184 ? -8.632 -19.716 11.779 1.00 72.94 184 THR A O 1
ATOM 1410 N N . ASP A 1 185 ? -7.632 -17.718 11.847 1.00 66.69 185 ASP A N 1
ATOM 1411 C CA . ASP A 1 185 ? -6.278 -18.228 11.587 1.00 66.69 185 ASP A CA 1
ATOM 1412 C C . ASP A 1 185 ? -5.774 -19.125 12.734 1.00 66.69 185 ASP A C 1
ATOM 1414 O O . ASP A 1 185 ? -5.281 -20.231 12.502 1.00 66.69 185 ASP A O 1
ATOM 1418 N N . ARG A 1 186 ? -6.020 -18.729 13.995 1.00 55.81 186 ARG A N 1
ATOM 1419 C CA . ARG A 1 186 ? -5.683 -19.553 15.174 1.00 55.81 186 ARG A CA 1
ATOM 1420 C C . ARG A 1 186 ? -6.396 -20.899 15.185 1.00 55.81 186 ARG A C 1
ATOM 1422 O O . ARG A 1 186 ? -5.820 -21.886 15.636 1.00 55.81 186 ARG A O 1
ATOM 1429 N N . LEU A 1 187 ? -7.645 -20.934 14.727 1.00 57.06 187 LEU A N 1
ATOM 1430 C CA . LEU A 1 187 ? -8.430 -22.165 14.681 1.00 57.06 187 LEU A CA 1
ATOM 1431 C C . LEU A 1 187 ? -8.001 -23.087 13.537 1.00 57.06 187 LEU A C 1
ATOM 1433 O O . LEU A 1 187 ? -8.155 -24.299 13.655 1.00 57.06 187 LEU A O 1
ATOM 1437 N N . THR A 1 188 ? -7.473 -22.533 12.446 1.00 61.84 188 THR A N 1
ATOM 1438 C CA . THR A 1 188 ? -7.176 -23.302 11.230 1.00 61.84 188 THR A CA 1
ATOM 1439 C C . THR A 1 188 ? -5.737 -23.793 11.147 1.00 61.84 188 THR A C 1
ATOM 1441 O O . THR A 1 188 ? -5.527 -24.888 10.630 1.00 61.84 188 THR A O 1
ATOM 1444 N N . ARG A 1 189 ? -4.749 -23.047 11.662 1.00 56.16 189 ARG A N 1
ATOM 1445 C CA . ARG A 1 189 ? -3.335 -23.447 11.537 1.00 56.16 189 ARG A CA 1
ATOM 1446 C C . ARG A 1 189 ? -2.687 -23.979 12.805 1.00 56.16 189 ARG A C 1
ATOM 1448 O O . ARG A 1 189 ? -1.652 -24.618 12.695 1.00 56.16 189 ARG A O 1
ATOM 1455 N N . GLY A 1 190 ? -3.218 -23.713 14.001 1.00 56.81 190 GLY A N 1
ATOM 1456 C CA . GLY A 1 190 ? -2.523 -24.043 15.262 1.00 56.81 190 GLY A CA 1
ATOM 1457 C C . GLY A 1 190 ? -1.158 -23.348 15.444 1.00 56.81 190 GLY A C 1
ATOM 1458 O O . GLY A 1 190 ? -0.551 -23.444 16.508 1.00 56.81 190 GLY A O 1
ATOM 1459 N N . GLU A 1 191 ? -0.701 -22.615 14.433 1.00 51.88 191 GLU A N 1
ATOM 1460 C CA . GLU A 1 191 ? 0.520 -21.835 14.381 1.00 51.88 191 GLU A CA 1
ATOM 1461 C C . GLU A 1 191 ? 0.174 -20.375 14.632 1.00 51.88 191 GLU A C 1
ATOM 1463 O O . GLU A 1 191 ? -0.809 -19.832 14.124 1.00 51.88 191 GLU A O 1
ATOM 1468 N N . ASN A 1 192 ? 0.978 -19.729 15.464 1.00 54.47 192 ASN A N 1
ATOM 1469 C CA . ASN A 1 192 ? 0.850 -18.308 15.695 1.00 54.47 192 ASN A CA 1
ATOM 1470 C C . ASN A 1 192 ? 1.508 -17.572 14.511 1.00 54.47 192 ASN A C 1
ATOM 1472 O O . ASN A 1 192 ? 2.724 -17.696 14.359 1.00 54.47 192 ASN A O 1
ATOM 1476 N N . PRO A 1 193 ? 0.765 -16.789 13.704 1.00 55.09 193 PRO A N 1
ATOM 1477 C CA . PRO A 1 193 ? 1.306 -16.128 12.511 1.00 55.09 193 PRO A CA 1
ATOM 1478 C C . PRO A 1 193 ? 2.423 -15.121 12.824 1.00 55.09 193 PRO A C 1
ATOM 1480 O O . PRO A 1 193 ? 3.155 -14.716 11.930 1.00 55.09 193 PRO A O 1
ATOM 1483 N N . PHE A 1 194 ? 2.576 -14.730 14.092 1.00 55.00 194 PHE A N 1
ATOM 1484 C CA . PHE A 1 194 ? 3.641 -13.842 14.553 1.00 55.00 194 PHE A CA 1
ATOM 1485 C C . PHE A 1 194 ? 4.962 -14.559 14.887 1.00 55.00 194 PHE A C 1
ATOM 1487 O O . PHE A 1 194 ? 5.948 -13.879 15.157 1.00 55.00 194 PHE A O 1
ATOM 1494 N N . PHE A 1 195 ? 4.992 -15.898 14.906 1.00 55.53 195 PHE A N 1
ATOM 1495 C CA . PHE A 1 195 ? 6.157 -16.694 15.324 1.00 55.53 195 PHE A CA 1
ATOM 1496 C C . PHE A 1 195 ? 6.497 -17.832 14.352 1.00 55.53 195 PHE A C 1
ATOM 1498 O O . PHE A 1 195 ? 7.007 -18.862 14.786 1.00 55.53 195 PHE A O 1
ATOM 1505 N N . ALA A 1 196 ? 6.210 -17.685 13.057 1.00 51.91 196 ALA A N 1
ATOM 1506 C CA . ALA A 1 196 ? 6.825 -18.579 12.081 1.00 51.91 196 ALA A CA 1
ATOM 1507 C C . ALA A 1 196 ? 8.344 -18.333 12.134 1.00 51.91 196 ALA A C 1
ATOM 1509 O O . ALA A 1 196 ? 8.800 -17.255 11.761 1.00 51.91 196 ALA A O 1
ATOM 1510 N N . GLU A 1 197 ? 9.091 -19.271 12.721 1.00 47.19 197 GLU A N 1
ATOM 1511 C CA . GLU A 1 197 ? 10.554 -19.242 12.726 1.00 47.19 197 GLU A CA 1
ATOM 1512 C C . GLU A 1 197 ? 11.040 -19.360 11.271 1.00 47.19 197 GLU A C 1
ATOM 1514 O O . GLU A 1 197 ? 10.619 -20.279 10.564 1.00 47.19 197 GLU A O 1
ATOM 1519 N N . ASP A 1 198 ? 11.852 -18.390 10.833 1.00 49.44 198 ASP A N 1
ATOM 1520 C CA . ASP A 1 198 ? 12.527 -18.368 9.522 1.00 49.44 198 ASP A CA 1
ATOM 1521 C C . ASP A 1 198 ? 13.510 -19.543 9.350 1.00 49.44 198 ASP A C 1
ATOM 1523 O O . ASP A 1 198 ? 14.235 -19.871 10.323 1.00 49.44 198 ASP A O 1
#

Nearest PDB structures (foldseek):
  7u7n-assembly1_D  TM=4.076E-01  e=4.789E+00  Homo sapiens
  8tj5-assembly1_1  TM=2.602E-01  e=3.883E+00  Saccharomyces cerevisiae

Radius of gyration: 25.17 Å; Cα contacts (8 Å, |Δi|>4): 126; chains: 1; bounding box: 35×91×58 Å

Sequence (198 aa):
MKARAITFLFTLLIAAVPLGLLWKENASLRAQIASQSLAAPPSAVGETAKSDRRGSFPVPRIDLLAAHKGEGGAINWSSILEDPDPVRRAGLFYTFVSNLTPESAQAAAESLEDMHSRNALSDDEWKHFFRAWGGVDGKAALDFLDATPENSAARWKNREAALTGWASRDLAGAQDWLANYVSTDRLTRGENPFFAED

Foldseek 3Di:
DDDDDDDDPPDPDPDPPPVVVVVVVVVVVVVVVVVVVVPDDPPDPDDDPPPPPPPVPVPVLPVLQVVQQDDVRDGNLVVLLPPPDPVSSVVSLVSVLVVDALVCLVVNLVSVVVCVVVVSADLVSLLSSLLSNLQHPLVVSLVVLVPDPDDLVSSVSSNVSSLNSVCVRPVPVSVVVVVVVQVVCCVPPVDDSVDPDD

pLDDT: mean 77.03, std 18.44, range [41.19, 98.44]

Secondary structure (DSSP, 8-state):
------------------HHHHHHHHHHHHHHHHHHHHSS--------------------TTHHHHTTB-TTS-B-HHHHHT-S-HHHHHHHHHHHHHT--HHHHHHHHHHHHHHHHTT-S-HHHHHHHHHHHHHHHHHHHHHHHHHS---HHHHHHHHHHHHHHHHTT-HHHHHHHHHHHHHHHHHHHSS-TT----

Solvent-accessible surface area (backbone atoms only — not comparable to full-atom values): 12087 Å² total; per-residue (Å²): 137,89,88,88,80,93,86,88,91,82,86,85,78,81,78,82,70,59,68,70,57,61,56,55,54,55,54,51,54,54,52,51,54,53,54,54,67,69,67,60,73,97,78,78,96,70,78,87,75,87,70,83,70,76,73,68,71,77,71,68,82,63,64,62,62,63,78,33,42,42,96,87,67,48,76,35,64,67,68,48,65,66,41,87,48,65,68,59,24,52,53,51,51,53,58,46,52,76,66,62,42,65,85,51,39,60,65,48,48,62,58,46,48,60,32,38,77,70,69,70,39,52,73,65,57,55,30,50,45,32,19,42,38,3,48,63,36,32,66,63,47,44,56,50,59,70,70,50,97,62,59,73,70,61,44,47,56,36,45,52,26,14,44,55,18,16,39,75,73,39,50,65,63,40,49,54,50,48,55,55,47,54,55,51,46,48,73,72,64,77,51,60,90,90,66,72,80,130

Mean predicted aligned error: 14.87 Å